Protein AF-A0A933DZS0-F1 (afdb_monomer_lite)

Radius of gyration: 22.23 Å; chains: 1; bounding box: 48×55×57 Å

Sequence (270 aa):
MAAVSPVSAALAAEQNVKAQLKAAATATCTDSGGDGAAISSALGGAIQLDIEPMKIQGRDVGTRTGYELSDGARIIVERFAPGGGLRRVVIIYHAPAERAHRPEWMVFADSECRIVAGRRLVYEGPGAPVFIEGTDASLTRVEVREPLNPPVPEGGTGEGVLVALVDSGVNYLLDAVRRRMARGADGGLLGFDYWDMDPRPFDSNPARSPFLPQRHGTQTAGVLIAEAPSSRLVVYRYPRPDMRRMAALVEDAAAKGVVIVNLSLGSTNA

Structure (mmCIF, N/CA/C/O backbone):
data_AF-A0A933DZS0-F1
#
_entry.id   AF-A0A933DZS0-F1
#
loop_
_atom_site.group_PDB
_atom_site.id
_atom_site.type_symbol
_atom_site.label_atom_id
_atom_site.label_alt_id
_atom_site.label_comp_id
_atom_site.label_asym_id
_atom_site.label_entity_id
_atom_site.label_seq_id
_atom_site.pdbx_PDB_ins_code
_atom_site.Cartn_x
_atom_site.Cartn_y
_atom_site.Cartn_z
_atom_site.occupancy
_atom_site.B_iso_or_equiv
_atom_site.auth_seq_id
_atom_site.auth_comp_id
_atom_site.auth_asym_id
_atom_site.auth_atom_id
_atom_site.pdbx_PDB_model_num
ATOM 1 N N . MET A 1 1 ? 15.555 33.469 -24.444 1.00 47.34 1 MET A N 1
ATOM 2 C CA . MET A 1 1 ? 15.241 32.116 -23.937 1.00 47.34 1 MET A CA 1
ATOM 3 C C . MET A 1 1 ? 14.110 32.257 -22.934 1.00 47.34 1 MET A C 1
ATOM 5 O O . MET A 1 1 ? 14.319 32.893 -21.912 1.00 47.34 1 MET A O 1
ATOM 9 N N . ALA A 1 2 ? 12.901 31.798 -23.262 1.00 49.81 2 ALA A N 1
ATOM 10 C CA . ALA A 1 2 ? 11.778 31.849 -22.327 1.00 49.81 2 ALA A CA 1
ATOM 11 C C . ALA A 1 2 ? 11.981 30.785 -21.237 1.00 49.81 2 ALA A C 1
ATOM 13 O O . ALA A 1 2 ? 12.262 29.632 -21.561 1.00 49.81 2 ALA A O 1
ATOM 14 N N . ALA A 1 3 ? 11.882 31.175 -19.965 1.00 60.22 3 ALA A N 1
ATOM 15 C CA . ALA A 1 3 ? 11.941 30.241 -18.847 1.00 60.22 3 ALA A CA 1
ATOM 16 C C . ALA A 1 3 ? 10.739 29.286 -18.917 1.00 60.22 3 ALA A C 1
ATOM 18 O O . ALA A 1 3 ? 9.595 29.726 -19.039 1.00 60.22 3 ALA A O 1
ATOM 19 N N . VAL A 1 4 ? 10.997 27.979 -18.869 1.00 61.09 4 VAL A N 1
ATOM 20 C CA . VAL A 1 4 ? 9.943 26.960 -18.833 1.00 61.09 4 VAL A CA 1
ATOM 21 C C . VAL A 1 4 ? 9.244 27.041 -17.475 1.00 61.09 4 VAL A C 1
ATOM 23 O O . VAL A 1 4 ? 9.900 27.024 -16.436 1.00 61.09 4 VAL A O 1
ATOM 26 N N . SER A 1 5 ? 7.913 27.145 -17.480 1.00 77.44 5 SER A N 1
ATOM 27 C CA . SER A 1 5 ? 7.110 27.148 -16.252 1.00 77.44 5 SER A CA 1
ATOM 28 C C . SER A 1 5 ? 7.309 25.840 -15.467 1.00 77.44 5 SER A C 1
ATOM 30 O O . SER A 1 5 ? 7.380 24.774 -16.088 1.00 77.44 5 SER A O 1
ATOM 32 N N . PRO A 1 6 ? 7.336 25.871 -14.121 1.00 73.81 6 PRO A N 1
ATOM 33 C CA . PRO A 1 6 ? 7.488 24.671 -13.292 1.00 73.81 6 PRO A CA 1
ATOM 34 C C . PRO A 1 6 ? 6.428 23.594 -13.579 1.00 73.81 6 PRO A C 1
ATOM 36 O O . PRO A 1 6 ? 6.727 22.404 -13.526 1.00 73.81 6 PRO A O 1
ATOM 39 N N . VAL A 1 7 ? 5.213 23.992 -13.971 1.00 74.12 7 VAL A N 1
ATOM 40 C CA . VAL A 1 7 ? 4.144 23.055 -14.365 1.00 74.12 7 VAL A CA 1
ATOM 41 C C . VAL A 1 7 ? 4.501 22.316 -15.657 1.00 74.12 7 VAL A C 1
ATOM 43 O O . VAL A 1 7 ? 4.321 21.105 -15.759 1.00 74.12 7 VAL A O 1
ATOM 46 N N . SER A 1 8 ? 5.052 23.025 -16.643 1.00 75.31 8 SER A N 1
ATOM 47 C CA . SER A 1 8 ? 5.469 22.436 -17.919 1.00 75.31 8 SER A CA 1
ATOM 48 C C . SER A 1 8 ? 6.651 21.480 -17.748 1.00 75.31 8 SER A C 1
ATOM 50 O O . SER A 1 8 ? 6.685 20.438 -18.397 1.00 75.31 8 SER A O 1
ATOM 52 N N . ALA A 1 9 ? 7.583 21.796 -16.844 1.00 76.25 9 ALA A N 1
ATOM 53 C CA . ALA A 1 9 ? 8.700 20.916 -16.511 1.00 76.25 9 ALA A CA 1
ATOM 54 C C . ALA A 1 9 ? 8.229 19.616 -15.832 1.00 76.25 9 ALA A C 1
ATOM 56 O O . ALA A 1 9 ? 8.666 18.534 -16.219 1.00 76.25 9 ALA A O 1
ATOM 57 N N . ALA A 1 10 ? 7.289 19.704 -14.884 1.00 78.62 10 ALA A N 1
ATOM 58 C CA . ALA A 1 10 ? 6.725 18.532 -14.211 1.00 78.62 10 ALA A CA 1
ATOM 59 C C . ALA A 1 10 ? 5.969 17.606 -15.181 1.00 78.62 10 ALA A C 1
ATOM 61 O O . ALA A 1 10 ? 6.140 16.389 -15.142 1.00 78.62 10 ALA A O 1
ATOM 62 N N . LEU A 1 11 ? 5.182 18.179 -16.099 1.00 81.81 11 LEU A N 1
ATOM 63 C CA . LEU A 1 11 ? 4.486 17.411 -17.136 1.00 81.81 11 LEU A CA 1
ATOM 64 C C . LEU A 1 11 ? 5.461 16.717 -18.094 1.00 81.81 11 LEU A C 1
ATOM 66 O O . LEU A 1 11 ? 5.247 15.560 -18.452 1.00 81.81 11 LEU A O 1
ATOM 70 N N . ALA A 1 12 ? 6.534 17.400 -18.499 1.00 85.38 12 ALA A N 1
ATOM 71 C CA . ALA A 1 12 ? 7.561 16.814 -19.356 1.00 85.38 12 ALA A CA 1
ATOM 72 C C . ALA A 1 12 ? 8.302 15.662 -18.655 1.00 85.38 12 ALA A C 1
ATOM 74 O O . ALA A 1 12 ? 8.505 14.609 -19.260 1.00 85.38 12 ALA A O 1
ATOM 75 N N . ALA A 1 13 ? 8.645 15.830 -17.374 1.00 87.00 13 ALA A N 1
ATOM 76 C CA . ALA A 1 13 ? 9.264 14.781 -16.568 1.00 87.00 13 ALA A CA 1
ATOM 77 C C . ALA A 1 13 ? 8.349 13.553 -16.444 1.00 87.00 13 ALA A C 1
ATOM 79 O O . ALA A 1 13 ? 8.782 12.429 -16.687 1.00 87.00 13 ALA A O 1
ATOM 80 N N . GLU A 1 14 ? 7.060 13.759 -16.161 1.00 89.25 14 GLU A N 1
ATOM 81 C CA . GLU A 1 14 ? 6.094 12.661 -16.082 1.00 89.25 14 GLU A CA 1
ATOM 82 C C . GLU A 1 14 ? 5.944 11.921 -17.424 1.00 89.25 14 GLU A C 1
ATOM 84 O O . GLU A 1 14 ? 5.865 10.690 -17.450 1.00 89.25 14 GLU A O 1
ATOM 89 N N . GLN A 1 15 ? 5.938 12.639 -18.552 1.00 92.94 15 GLN A N 1
ATOM 90 C CA . GLN A 1 15 ? 5.898 12.008 -19.875 1.00 92.94 15 GLN A CA 1
ATOM 91 C C . GLN A 1 15 ? 7.157 11.187 -20.168 1.00 92.94 15 GLN A C 1
ATOM 93 O O . GLN A 1 15 ? 7.049 10.103 -20.745 1.00 92.94 15 GLN A O 1
ATOM 98 N N . ASN A 1 16 ? 8.330 11.656 -19.736 1.00 94.38 16 ASN A N 1
ATOM 99 C CA . ASN A 1 16 ? 9.573 10.899 -19.862 1.00 94.38 16 ASN A CA 1
ATOM 100 C C . ASN A 1 16 ? 9.511 9.579 -19.076 1.00 94.38 16 ASN A C 1
ATOM 102 O O . ASN A 1 16 ? 9.785 8.519 -19.636 1.00 94.38 16 ASN A O 1
ATOM 106 N N . VAL A 1 17 ? 9.039 9.615 -17.824 1.00 96.31 17 VAL A N 1
ATOM 107 C CA . VAL A 1 17 ? 8.843 8.403 -17.005 1.00 96.31 17 VAL A CA 1
ATOM 108 C C . VAL A 1 17 ? 7.907 7.415 -17.706 1.00 96.31 17 VAL A C 1
ATOM 110 O O . VAL A 1 17 ? 8.215 6.229 -17.828 1.00 96.31 17 VAL A O 1
ATOM 113 N N . LYS A 1 18 ? 6.778 7.891 -18.244 1.00 96.81 18 LYS A N 1
ATOM 114 C CA . LYS A 1 18 ? 5.839 7.039 -18.996 1.00 96.81 18 LYS A CA 1
ATOM 115 C C . LYS A 1 18 ? 6.472 6.433 -20.248 1.00 96.81 18 LYS A C 1
ATOM 117 O O . LYS A 1 18 ? 6.180 5.280 -20.569 1.00 96.81 18 LYS A O 1
ATOM 122 N N . ALA A 1 19 ? 7.319 7.179 -20.954 1.00 96.88 19 ALA A N 1
ATOM 123 C CA . ALA A 1 19 ? 8.044 6.675 -22.115 1.00 96.88 19 ALA A CA 1
ATOM 124 C C . ALA A 1 19 ? 9.047 5.577 -21.722 1.00 96.88 19 ALA A C 1
ATOM 126 O O . ALA A 1 19 ? 9.058 4.522 -22.354 1.00 96.88 19 ALA A O 1
ATOM 127 N N . GLN A 1 20 ? 9.805 5.772 -20.640 1.00 97.25 20 GLN A N 1
ATOM 128 C CA . GLN A 1 20 ? 10.739 4.771 -20.108 1.00 97.25 20 GLN A CA 1
ATOM 129 C C . GLN A 1 20 ? 10.019 3.482 -19.682 1.00 97.25 20 GLN A C 1
ATOM 131 O O . GLN A 1 20 ? 10.448 2.387 -20.041 1.00 97.25 20 GLN A O 1
ATOM 136 N N . LEU A 1 21 ? 8.880 3.595 -18.990 1.00 97.94 21 LEU A N 1
ATOM 137 C CA . LEU A 1 21 ? 8.051 2.445 -18.602 1.00 97.94 21 LEU A CA 1
ATOM 138 C C . LEU A 1 21 ? 7.561 1.650 -19.826 1.00 97.94 21 LEU A C 1
ATOM 140 O O . LEU A 1 21 ? 7.618 0.419 -19.836 1.00 97.94 21 LEU A O 1
ATOM 144 N N . LYS A 1 22 ? 7.115 2.345 -20.882 1.00 97.44 22 LYS A N 1
ATOM 145 C CA . LYS A 1 22 ? 6.683 1.731 -22.153 1.00 97.44 22 LYS A CA 1
ATOM 146 C C . LYS A 1 22 ? 7.838 1.066 -22.905 1.00 97.44 22 LYS A C 1
ATOM 148 O O . LYS A 1 22 ? 7.660 -0.024 -23.456 1.00 97.44 22 LYS A O 1
ATOM 153 N N . ALA A 1 23 ? 9.010 1.698 -22.908 1.00 96.69 23 ALA A N 1
ATOM 154 C CA . ALA A 1 23 ? 10.217 1.156 -23.522 1.00 96.69 23 ALA A CA 1
ATOM 155 C C . ALA A 1 23 ? 10.667 -0.132 -22.816 1.00 96.69 23 ALA A C 1
ATOM 157 O O . ALA A 1 23 ? 10.861 -1.150 -23.479 1.00 96.69 23 ALA A O 1
ATOM 158 N N . ALA A 1 24 ? 10.725 -0.125 -21.479 1.00 96.94 24 ALA A N 1
ATOM 159 C CA . ALA A 1 24 ? 11.061 -1.307 -20.685 1.00 96.94 24 ALA A CA 1
ATOM 160 C C . ALA A 1 24 ? 10.069 -2.463 -20.904 1.00 96.94 24 ALA A C 1
ATOM 162 O O . ALA A 1 24 ? 10.494 -3.610 -21.057 1.00 96.94 24 ALA A O 1
ATOM 163 N N . ALA A 1 25 ? 8.763 -2.175 -20.985 1.00 96.00 25 ALA A N 1
ATOM 164 C CA . ALA A 1 25 ? 7.750 -3.189 -21.288 1.00 96.00 25 ALA A CA 1
ATOM 165 C C . ALA A 1 25 ? 8.031 -3.851 -22.634 1.00 96.00 25 ALA A C 1
ATOM 167 O O . ALA A 1 25 ? 8.259 -5.057 -22.692 1.00 96.00 25 ALA A O 1
ATOM 168 N N . THR A 1 26 ? 8.121 -3.051 -23.695 1.00 94.38 26 THR A N 1
ATOM 169 C CA . THR A 1 26 ? 8.349 -3.547 -25.059 1.00 94.38 26 THR A CA 1
ATOM 170 C C . THR A 1 26 ? 9.642 -4.365 -25.156 1.00 94.38 26 THR A C 1
ATOM 172 O O . THR A 1 26 ? 9.646 -5.460 -25.719 1.00 94.38 26 THR A O 1
ATOM 175 N N . ALA A 1 27 ? 10.725 -3.877 -24.543 1.00 94.56 27 ALA A N 1
ATOM 176 C CA . ALA A 1 27 ? 12.030 -4.531 -24.578 1.00 94.56 27 ALA A CA 1
ATOM 177 C C . ALA A 1 27 ? 12.067 -5.875 -23.829 1.00 94.56 27 ALA A C 1
ATOM 179 O O . ALA A 1 27 ? 12.857 -6.756 -24.175 1.00 94.56 27 ALA A O 1
ATOM 180 N N . THR A 1 28 ? 11.187 -6.077 -22.843 1.00 92.31 28 THR A N 1
ATOM 181 C CA . THR A 1 28 ? 11.130 -7.325 -22.064 1.00 92.31 28 THR A CA 1
ATOM 182 C C . THR A 1 28 ? 10.765 -8.540 -22.924 1.00 92.31 28 THR A C 1
ATOM 184 O O . THR A 1 28 ? 11.215 -9.653 -22.644 1.00 92.31 28 THR A O 1
ATOM 187 N N . CYS A 1 29 ? 9.976 -8.345 -23.984 1.00 86.56 29 CYS A N 1
ATOM 188 C CA . CYS A 1 29 ? 9.595 -9.422 -24.901 1.00 86.56 29 CYS A CA 1
ATOM 189 C C . CYS A 1 29 ? 10.653 -9.689 -25.976 1.00 86.56 29 CYS A C 1
ATOM 191 O O . CYS A 1 29 ? 10.711 -10.790 -26.516 1.00 86.56 29 CYS A O 1
ATOM 193 N N . THR A 1 30 ? 11.509 -8.709 -26.270 1.00 85.00 30 THR A N 1
ATOM 194 C CA . THR A 1 30 ? 12.666 -8.900 -27.156 1.00 85.00 30 THR A CA 1
ATOM 195 C C . THR A 1 30 ? 13.871 -9.498 -26.430 1.00 85.00 30 THR A C 1
ATOM 197 O O . THR A 1 30 ? 14.780 -10.009 -27.076 1.00 85.00 30 THR A O 1
ATOM 200 N N . ASP A 1 31 ? 13.872 -9.473 -25.095 1.00 80.25 31 ASP A N 1
ATOM 201 C CA . ASP A 1 31 ? 14.897 -10.084 -24.248 1.00 80.25 31 ASP A CA 1
ATOM 202 C C . ASP A 1 31 ? 14.685 -11.606 -24.105 1.00 80.25 31 ASP A C 1
ATOM 204 O O . ASP A 1 31 ? 14.296 -12.138 -23.054 1.00 80.25 31 ASP A O 1
ATOM 208 N N . SER A 1 32 ? 14.905 -12.321 -25.209 1.00 65.31 32 SER A N 1
ATOM 209 C CA . SER A 1 32 ? 14.758 -13.779 -25.290 1.00 65.31 32 SER A CA 1
ATOM 210 C C . SER A 1 32 ? 15.774 -14.541 -24.431 1.00 65.31 32 SER A C 1
ATOM 212 O O . SER A 1 32 ? 15.505 -15.679 -24.055 1.00 65.31 32 SER A O 1
ATOM 214 N N . GLY A 1 33 ? 16.921 -13.926 -24.115 1.00 63.56 33 GLY A N 1
ATOM 215 C CA . GLY A 1 33 ? 17.951 -14.497 -23.239 1.00 63.56 33 GLY A CA 1
ATOM 216 C C . GLY A 1 33 ? 17.695 -14.243 -21.753 1.00 63.56 33 GLY A C 1
ATOM 217 O O . GLY A 1 33 ? 18.174 -14.995 -20.908 1.00 63.56 33 GLY A O 1
ATOM 218 N N . GLY A 1 34 ? 16.912 -13.210 -21.429 1.00 71.19 34 GLY A N 1
ATOM 219 C CA . GLY A 1 34 ? 16.716 -12.767 -20.054 1.00 71.19 34 GLY A CA 1
ATOM 220 C C . GLY A 1 34 ? 17.965 -12.195 -19.408 1.00 71.19 34 GLY A C 1
ATOM 221 O O . GLY A 1 34 ? 18.015 -12.124 -18.181 1.00 71.19 34 GLY A O 1
ATOM 222 N N . ASP A 1 35 ? 18.952 -11.818 -20.220 1.00 79.62 35 ASP A N 1
ATOM 223 C CA . ASP A 1 35 ? 20.196 -11.206 -19.769 1.00 79.62 35 ASP A CA 1
ATOM 224 C C . ASP A 1 35 ? 20.037 -9.703 -19.515 1.00 79.62 35 ASP A C 1
ATOM 226 O O . ASP A 1 35 ? 20.943 -9.101 -18.948 1.00 79.62 35 ASP A O 1
ATOM 230 N N . GLY A 1 36 ? 18.888 -9.121 -19.885 1.00 86.00 36 GLY A N 1
ATOM 231 C CA . GLY A 1 36 ? 18.506 -7.740 -19.626 1.00 86.00 36 GLY A CA 1
ATOM 232 C C . GLY A 1 36 ? 19.128 -6.694 -20.560 1.00 86.00 36 GLY A C 1
ATOM 233 O O . GLY A 1 36 ? 18.792 -5.509 -20.437 1.00 86.00 36 GLY A O 1
ATOM 234 N N . ALA A 1 37 ? 19.952 -7.094 -21.537 1.00 89.19 37 ALA A N 1
ATOM 235 C CA . ALA A 1 37 ? 20.672 -6.167 -22.415 1.00 89.19 37 ALA A CA 1
ATOM 236 C C . ALA A 1 37 ? 19.732 -5.335 -23.306 1.00 89.19 37 ALA A C 1
ATOM 238 O O . ALA A 1 37 ? 19.926 -4.127 -23.474 1.00 89.19 37 ALA A O 1
ATOM 239 N N . ALA A 1 38 ? 18.669 -5.954 -23.834 1.00 92.44 38 ALA A N 1
ATOM 240 C CA . ALA A 1 38 ? 17.671 -5.253 -24.645 1.00 92.44 38 ALA A CA 1
ATOM 241 C C . ALA A 1 38 ? 16.950 -4.155 -23.843 1.00 92.44 38 ALA A C 1
ATOM 243 O O . ALA A 1 38 ? 16.689 -3.069 -24.362 1.00 92.44 38 ALA A O 1
ATOM 244 N N . ILE A 1 39 ? 16.671 -4.415 -22.561 1.00 95.19 39 ILE A N 1
ATOM 245 C CA . ILE A 1 39 ? 16.023 -3.456 -21.662 1.00 95.19 39 ILE A CA 1
ATOM 246 C C . ILE A 1 39 ? 16.984 -2.311 -21.331 1.00 95.19 39 ILE A C 1
ATOM 248 O O . ILE A 1 39 ? 16.596 -1.151 -21.445 1.00 95.19 39 ILE A O 1
ATOM 252 N N . SER A 1 40 ? 18.244 -2.612 -20.997 1.00 95.12 40 SER A N 1
ATOM 253 C CA . SER A 1 40 ? 19.281 -1.593 -20.768 1.00 95.12 40 SER A CA 1
ATOM 254 C C . SER A 1 40 ? 19.407 -0.639 -21.963 1.00 95.12 40 SER A C 1
ATOM 256 O O . SER A 1 40 ? 19.353 0.582 -21.794 1.00 95.12 40 SER A O 1
ATOM 258 N N . SER A 1 41 ? 19.477 -1.183 -23.183 1.00 94.62 41 SER A N 1
ATOM 259 C CA . SER A 1 41 ? 19.540 -0.390 -24.414 1.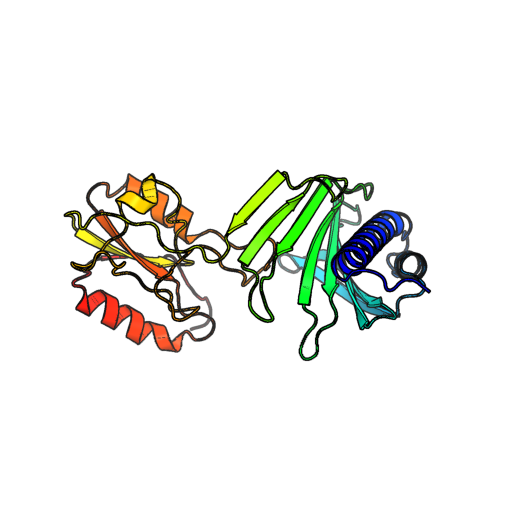00 94.62 41 SER A CA 1
ATOM 260 C C . SER A 1 41 ? 18.292 0.477 -24.616 1.00 94.62 41 SER A C 1
ATOM 262 O O . SER A 1 41 ? 18.417 1.676 -24.873 1.00 94.62 41 SER A O 1
ATOM 264 N N . ALA A 1 42 ? 17.093 -0.086 -24.424 1.00 95.56 42 ALA A N 1
ATOM 265 C CA . ALA A 1 42 ? 15.829 0.647 -24.535 1.00 95.56 42 ALA A CA 1
ATOM 266 C C . ALA A 1 42 ? 15.681 1.769 -23.491 1.00 95.56 42 ALA A C 1
ATOM 268 O O . ALA A 1 42 ? 14.970 2.746 -23.725 1.00 95.56 42 ALA A O 1
ATOM 269 N N . LEU A 1 43 ? 16.376 1.646 -22.360 1.00 96.50 43 LEU A N 1
ATOM 270 C CA . LEU A 1 43 ? 16.454 2.648 -21.299 1.00 96.50 43 LEU A CA 1
ATOM 271 C C . LEU A 1 43 ? 17.647 3.609 -21.459 1.00 96.50 43 LEU A C 1
ATOM 273 O O . LEU A 1 43 ? 18.046 4.260 -20.498 1.00 96.50 43 LEU A O 1
ATOM 277 N N . GLY A 1 44 ? 18.211 3.720 -22.666 1.00 95.00 44 GLY A N 1
ATOM 278 C CA . GLY A 1 44 ? 19.285 4.670 -22.963 1.00 95.00 44 GLY A CA 1
ATOM 279 C C . GLY A 1 44 ? 20.660 4.234 -22.455 1.00 95.00 44 GLY A C 1
ATOM 280 O O . GLY A 1 44 ? 21.486 5.083 -22.135 1.00 95.00 44 GLY A O 1
ATOM 281 N N . GLY A 1 45 ? 20.911 2.924 -22.371 1.00 93.44 45 GLY A N 1
ATOM 282 C CA . GLY A 1 45 ? 22.161 2.375 -21.838 1.00 93.44 45 GLY A CA 1
ATOM 283 C C . GLY A 1 45 ? 22.197 2.350 -20.311 1.00 93.44 45 GLY A C 1
ATOM 284 O O . GLY A 1 45 ? 23.258 2.532 -19.719 1.00 93.44 45 GLY A O 1
ATOM 285 N N . ALA A 1 46 ? 21.038 2.154 -19.676 1.00 96.69 46 ALA A N 1
ATOM 286 C CA . ALA A 1 46 ? 20.917 2.061 -18.226 1.00 96.69 46 ALA A CA 1
ATOM 287 C C . ALA A 1 46 ? 21.838 0.974 -17.659 1.00 96.69 46 ALA A C 1
ATOM 289 O O . ALA A 1 46 ? 21.953 -0.115 -18.233 1.00 96.69 46 ALA A O 1
ATOM 290 N N . ILE A 1 47 ? 22.459 1.240 -16.512 1.00 96.94 47 ILE A N 1
ATOM 291 C CA . ILE A 1 47 ? 23.332 0.266 -15.859 1.00 96.94 47 ILE A CA 1
ATOM 292 C C . ILE A 1 47 ? 22.448 -0.834 -15.289 1.00 96.94 47 ILE A C 1
ATOM 294 O O . ILE A 1 47 ? 21.614 -0.596 -14.416 1.00 96.94 47 ILE A O 1
ATOM 298 N N . GLN A 1 48 ? 22.618 -2.045 -15.799 1.00 96.38 48 GLN A N 1
ATOM 299 C CA . GLN A 1 48 ? 21.928 -3.199 -15.259 1.00 96.38 48 GLN A CA 1
ATOM 300 C C . GLN A 1 48 ? 22.535 -3.598 -13.913 1.00 96.38 48 GLN A C 1
ATOM 302 O O . GLN A 1 48 ? 23.749 -3.737 -13.774 1.00 96.38 48 GLN A O 1
ATOM 307 N N . LEU A 1 49 ? 21.660 -3.794 -12.936 1.00 94.81 49 LEU A N 1
ATOM 308 C CA . LEU A 1 49 ? 21.966 -4.329 -11.617 1.00 94.81 49 LEU A CA 1
ATOM 309 C C . LEU A 1 49 ? 21.728 -5.847 -11.604 1.00 94.81 49 LEU A C 1
ATOM 311 O O . LEU A 1 49 ? 21.300 -6.431 -12.602 1.00 94.81 49 LEU A O 1
ATOM 315 N N . ASP A 1 50 ? 21.967 -6.485 -10.461 1.00 89.88 50 ASP A N 1
ATOM 316 C CA . ASP A 1 50 ? 21.821 -7.935 -10.325 1.00 89.88 50 ASP A CA 1
ATOM 317 C C . ASP A 1 50 ? 20.434 -8.445 -10.755 1.00 89.88 50 ASP A C 1
ATOM 319 O O . ASP A 1 50 ? 19.391 -7.828 -10.500 1.00 89.88 50 ASP A O 1
ATOM 323 N N . ILE A 1 51 ? 20.448 -9.606 -11.417 1.00 92.50 51 ILE A N 1
ATOM 324 C CA . ILE A 1 51 ? 19.253 -10.372 -11.764 1.00 92.50 51 ILE A CA 1
ATOM 325 C C . ILE A 1 51 ? 18.981 -11.350 -10.623 1.00 92.50 51 ILE A C 1
ATOM 327 O O . ILE A 1 51 ? 19.722 -12.310 -10.409 1.00 92.50 51 ILE A O 1
ATOM 331 N N . GLU A 1 52 ? 17.887 -11.133 -9.907 1.00 93.44 52 GLU A N 1
ATOM 332 C CA . GLU A 1 52 ? 17.473 -11.960 -8.782 1.00 93.44 52 GLU A CA 1
ATOM 333 C C . GLU A 1 52 ? 16.392 -12.964 -9.217 1.00 93.44 52 GLU A C 1
ATOM 335 O O . GLU A 1 52 ? 15.387 -12.569 -9.821 1.00 93.44 52 GLU A O 1
ATOM 340 N N . PRO A 1 53 ? 16.521 -14.265 -8.901 1.00 93.06 53 PRO A N 1
ATOM 341 C CA . PRO A 1 53 ? 15.439 -15.214 -9.123 1.00 93.06 53 PRO A CA 1
ATOM 342 C C . PRO A 1 53 ? 14.269 -14.915 -8.179 1.00 93.06 53 PRO A C 1
ATOM 344 O O . PRO A 1 53 ? 14.430 -14.798 -6.962 1.00 93.06 53 PRO A O 1
ATOM 347 N N . MET A 1 54 ? 13.059 -14.851 -8.728 1.00 93.25 54 MET A N 1
ATOM 348 C CA . MET A 1 54 ? 11.838 -14.757 -7.935 1.00 93.25 54 MET A CA 1
ATOM 349 C C . MET A 1 54 ? 11.367 -16.154 -7.552 1.00 93.25 54 MET A C 1
ATOM 351 O O . MET A 1 54 ? 11.180 -17.005 -8.422 1.00 93.25 54 MET A O 1
ATOM 355 N N . LYS A 1 55 ? 11.113 -16.377 -6.257 1.00 92.88 55 LYS A N 1
ATOM 356 C CA . LYS A 1 55 ? 10.658 -17.669 -5.733 1.00 92.88 55 LYS A CA 1
ATOM 357 C C . LYS A 1 55 ? 9.286 -17.582 -5.081 1.00 92.88 55 LYS A C 1
ATOM 359 O O . LYS A 1 55 ? 9.030 -16.697 -4.269 1.00 92.88 55 LYS A O 1
ATOM 364 N N . ILE A 1 56 ? 8.429 -18.560 -5.365 1.00 88.12 56 ILE A N 1
ATOM 365 C CA . ILE A 1 56 ? 7.175 -18.794 -4.637 1.00 88.12 56 ILE A CA 1
ATOM 366 C C . ILE A 1 56 ? 7.217 -20.216 -4.097 1.00 88.12 56 ILE A C 1
ATOM 368 O O . ILE A 1 56 ? 7.387 -21.167 -4.856 1.00 88.12 56 ILE A O 1
ATOM 372 N N . GLN A 1 57 ? 7.094 -20.360 -2.773 1.00 87.62 57 GLN A N 1
ATOM 373 C CA . GLN A 1 57 ? 7.171 -21.661 -2.090 1.00 87.62 57 GLN A CA 1
ATOM 374 C C . GLN A 1 57 ? 8.426 -22.468 -2.491 1.00 87.62 57 GLN A C 1
ATOM 376 O O . GLN A 1 57 ? 8.369 -23.672 -2.720 1.00 87.62 57 GLN A O 1
ATOM 381 N N . GLY A 1 58 ? 9.565 -21.779 -2.633 1.00 88.06 58 GLY A N 1
ATOM 382 C CA . GLY A 1 58 ? 10.850 -22.382 -3.003 1.00 88.06 58 GLY A CA 1
ATOM 383 C C . GLY A 1 58 ? 11.033 -22.704 -4.491 1.00 88.06 58 GLY A C 1
ATOM 384 O O . GLY A 1 58 ? 12.124 -23.119 -4.869 1.00 88.06 58 GLY A O 1
ATOM 385 N N . ARG A 1 59 ? 10.018 -22.494 -5.338 1.00 90.56 59 ARG A N 1
ATOM 386 C CA . ARG A 1 59 ? 10.100 -22.709 -6.791 1.00 90.56 59 ARG A CA 1
ATOM 387 C C . ARG A 1 59 ? 10.388 -21.408 -7.518 1.00 90.56 59 ARG A C 1
ATOM 389 O O . ARG A 1 59 ? 9.765 -20.396 -7.199 1.00 90.56 59 ARG A O 1
ATOM 396 N N . ASP A 1 60 ? 11.262 -21.460 -8.515 1.00 91.69 60 ASP A N 1
ATOM 397 C CA . ASP A 1 60 ? 11.527 -20.321 -9.390 1.00 91.69 60 ASP A CA 1
ATOM 398 C C . ASP A 1 60 ? 10.295 -20.022 -10.250 1.00 91.69 60 ASP A C 1
ATOM 400 O O . ASP A 1 60 ? 9.726 -20.900 -10.905 1.00 91.69 60 ASP A O 1
ATOM 404 N N . VAL A 1 61 ? 9.859 -18.768 -10.214 1.00 94.06 61 VAL A N 1
ATOM 405 C CA . VAL A 1 61 ? 8.677 -18.282 -10.939 1.00 94.06 61 VAL A CA 1
ATOM 406 C C . VAL A 1 61 ? 9.001 -17.137 -11.890 1.00 94.06 61 VAL A C 1
ATOM 408 O O . VAL A 1 61 ? 8.096 -16.575 -12.507 1.00 94.06 61 VAL A O 1
ATOM 411 N N . GLY A 1 62 ? 10.275 -16.769 -12.006 1.00 93.31 62 GLY A N 1
ATOM 412 C CA . GLY A 1 62 ? 10.692 -15.646 -12.823 1.00 93.31 62 GLY A CA 1
ATOM 413 C C . GLY A 1 62 ? 11.953 -14.964 -12.321 1.00 93.31 62 GLY A C 1
ATOM 414 O O . GLY A 1 62 ? 12.664 -15.498 -11.472 1.00 93.31 62 GLY A O 1
ATOM 415 N N . THR A 1 63 ? 12.189 -13.757 -12.821 1.00 94.19 63 THR A N 1
ATOM 416 C CA . THR A 1 63 ? 13.336 -12.924 -12.448 1.00 94.19 63 THR A CA 1
ATOM 417 C C . THR A 1 63 ? 12.907 -11.509 -12.092 1.00 94.19 63 THR A C 1
ATOM 419 O O . THR A 1 63 ? 11.893 -11.008 -12.579 1.00 94.19 63 THR A O 1
ATOM 422 N N . ARG A 1 64 ? 13.693 -10.863 -11.238 1.00 95.56 64 ARG A N 1
ATOM 423 C CA . ARG A 1 64 ? 13.633 -9.439 -10.939 1.00 95.56 64 ARG A CA 1
ATOM 424 C C . ARG A 1 64 ? 14.980 -8.834 -11.313 1.00 95.56 64 ARG A C 1
ATOM 426 O O . ARG A 1 64 ? 15.998 -9.268 -10.791 1.00 95.56 64 ARG A O 1
ATOM 433 N N . THR A 1 65 ? 14.974 -7.813 -12.158 1.00 96.44 65 THR A N 1
ATOM 434 C CA . THR A 1 65 ? 16.191 -7.116 -12.591 1.00 96.44 65 THR A CA 1
ATOM 435 C C . THR A 1 65 ? 16.064 -5.628 -12.304 1.00 96.44 65 THR A C 1
ATOM 437 O O . THR A 1 65 ? 15.027 -5.025 -12.586 1.00 96.44 65 THR A O 1
ATOM 440 N N . GLY A 1 66 ? 17.102 -5.030 -11.722 1.00 96.75 66 GLY A N 1
ATOM 441 C CA . GLY A 1 66 ? 17.189 -3.582 -11.537 1.00 96.75 66 GLY A CA 1
ATOM 442 C C . GLY A 1 66 ? 17.962 -2.899 -12.665 1.00 96.75 66 GLY A C 1
ATOM 443 O O . GLY A 1 66 ? 18.897 -3.475 -13.207 1.00 96.75 66 GLY A O 1
ATOM 444 N N . TYR A 1 67 ? 17.607 -1.656 -12.968 1.00 97.50 67 TYR A N 1
ATOM 445 C CA . TYR A 1 67 ? 18.299 -0.789 -13.918 1.00 97.50 67 TYR A CA 1
ATOM 446 C C . TYR A 1 67 ? 18.450 0.600 -13.308 1.00 97.50 67 TYR A C 1
ATOM 448 O O . TYR A 1 67 ? 17.457 1.193 -12.881 1.00 97.50 67 TYR A O 1
ATOM 456 N N . GLU A 1 68 ? 19.673 1.112 -13.266 1.00 97.06 68 GLU A N 1
ATOM 457 C CA . GLU A 1 68 ? 19.978 2.476 -12.845 1.00 97.06 68 GLU A CA 1
ATOM 458 C C . GLU A 1 68 ? 20.079 3.387 -14.070 1.00 97.06 68 GLU A C 1
ATOM 460 O O . GLU A 1 68 ? 20.819 3.118 -15.022 1.00 97.06 68 GLU A O 1
ATOM 465 N N . LEU A 1 69 ? 19.273 4.445 -14.062 1.00 96.19 69 LEU A N 1
ATOM 466 C CA . LEU A 1 69 ? 19.190 5.431 -15.130 1.00 96.19 69 LEU A CA 1
ATOM 467 C C . LEU A 1 69 ? 20.236 6.533 -14.920 1.00 96.19 69 LEU A C 1
ATOM 469 O O . LEU A 1 69 ? 20.702 6.774 -13.809 1.00 96.19 69 LEU A O 1
ATOM 473 N N . SER A 1 70 ? 20.588 7.248 -15.990 1.00 93.75 70 SER A N 1
ATOM 474 C CA . SER A 1 70 ? 21.613 8.304 -15.945 1.00 93.75 70 SER A CA 1
ATOM 475 C C . SER A 1 70 ? 21.251 9.496 -15.051 1.00 93.75 70 SER A C 1
ATOM 477 O O . SER A 1 70 ? 22.128 10.256 -14.654 1.00 93.75 70 SER A O 1
ATOM 479 N N . ASP A 1 71 ? 19.963 9.689 -14.768 1.00 91.88 71 ASP A N 1
ATOM 480 C CA . ASP A 1 71 ? 19.440 10.717 -13.862 1.00 91.88 71 ASP A CA 1
ATOM 481 C C . ASP A 1 71 ? 19.372 10.245 -12.394 1.00 91.88 71 ASP A C 1
ATOM 483 O O . ASP A 1 71 ? 18.867 10.965 -11.531 1.00 91.88 71 ASP A O 1
ATOM 487 N N . GLY A 1 72 ? 19.880 9.042 -12.106 1.00 93.56 72 GLY A N 1
ATOM 488 C CA . GLY A 1 72 ? 19.863 8.421 -10.785 1.00 93.56 72 GLY A CA 1
ATOM 489 C C . GLY A 1 72 ? 18.529 7.768 -10.420 1.00 93.56 72 GLY A C 1
ATOM 490 O O . GLY A 1 72 ? 18.400 7.245 -9.312 1.00 93.56 72 GLY A O 1
ATOM 491 N N . ALA A 1 73 ? 17.525 7.779 -11.304 1.00 96.19 73 ALA A N 1
ATOM 492 C CA . ALA A 1 73 ? 16.308 6.999 -11.116 1.00 96.19 73 ALA A CA 1
ATOM 493 C C . ALA A 1 73 ? 16.588 5.493 -11.244 1.00 96.19 73 ALA A C 1
ATOM 495 O O . ALA A 1 73 ? 17.602 5.061 -11.798 1.00 96.19 73 ALA A O 1
ATOM 496 N N . ARG A 1 74 ? 15.658 4.669 -10.756 1.00 97.00 74 ARG A N 1
ATOM 497 C CA . ARG A 1 74 ? 15.756 3.209 -10.854 1.00 97.00 74 ARG A CA 1
ATOM 498 C C . ARG A 1 74 ? 14.494 2.612 -11.454 1.00 97.00 74 ARG A C 1
ATOM 500 O O . ARG A 1 74 ? 13.388 2.937 -11.030 1.00 97.00 74 ARG A O 1
ATOM 507 N N . ILE A 1 75 ? 14.664 1.682 -12.387 1.00 97.94 75 ILE A N 1
ATOM 508 C CA . ILE A 1 75 ? 13.589 0.827 -12.891 1.00 97.94 75 ILE A CA 1
ATOM 509 C C . ILE A 1 75 ? 13.831 -0.601 -12.415 1.00 97.94 75 ILE A C 1
ATOM 511 O O . ILE A 1 75 ? 14.943 -1.114 -12.480 1.00 97.94 75 ILE A O 1
ATOM 515 N N . ILE A 1 76 ? 12.785 -1.250 -11.920 1.00 97.50 76 ILE A N 1
ATOM 516 C CA . ILE A 1 76 ? 12.784 -2.669 -11.572 1.00 97.50 76 ILE A CA 1
ATOM 517 C C . ILE A 1 76 ? 11.842 -3.370 -12.542 1.00 97.50 76 ILE A C 1
ATOM 519 O O . ILE A 1 76 ? 10.682 -2.981 -12.653 1.00 97.50 76 ILE A O 1
ATOM 523 N N . VAL A 1 77 ? 12.331 -4.401 -13.222 1.00 97.56 77 VAL A N 1
ATOM 524 C CA . VAL A 1 77 ? 11.536 -5.247 -14.114 1.00 97.56 77 VAL A CA 1
ATOM 525 C C . VAL A 1 77 ? 11.402 -6.626 -13.486 1.00 97.56 77 VAL A C 1
ATOM 527 O O . VAL A 1 77 ? 12.390 -7.320 -13.267 1.00 97.56 77 VAL A O 1
ATOM 530 N N . GLU A 1 78 ? 10.172 -7.033 -13.204 1.00 96.06 78 GLU A N 1
ATOM 531 C CA . GLU A 1 78 ? 9.828 -8.373 -12.741 1.00 96.06 78 GLU A CA 1
ATOM 532 C C . GLU A 1 78 ? 9.187 -9.155 -13.883 1.00 96.06 78 GLU A C 1
ATOM 534 O O . GLU A 1 78 ? 8.083 -8.840 -14.337 1.00 96.06 78 GLU A O 1
ATOM 539 N N . ARG A 1 79 ? 9.863 -10.208 -14.333 1.00 95.06 79 ARG A N 1
ATOM 540 C CA . ARG A 1 79 ? 9.372 -11.130 -15.357 1.00 95.06 79 ARG A CA 1
ATOM 541 C C . ARG A 1 79 ? 8.786 -12.343 -14.667 1.00 95.06 79 ARG A C 1
ATOM 543 O O . ARG A 1 79 ? 9.528 -13.171 -14.152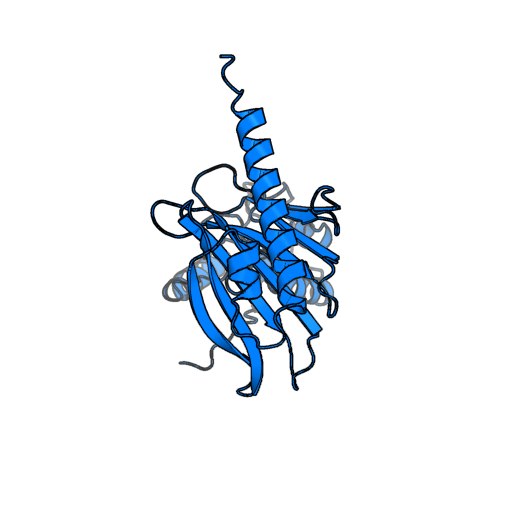 1.00 95.06 79 ARG A O 1
ATOM 550 N N . PHE A 1 80 ? 7.466 -12.469 -14.652 1.00 94.31 80 PHE A N 1
ATOM 551 C CA . PHE A 1 80 ? 6.794 -13.640 -14.097 1.00 94.31 80 PHE A CA 1
ATOM 552 C C . PHE A 1 80 ? 6.619 -14.694 -15.195 1.00 94.31 80 PHE A C 1
ATOM 554 O O . PHE A 1 80 ? 5.772 -14.547 -16.080 1.00 94.31 80 PHE A O 1
ATOM 561 N N . ALA A 1 81 ? 7.438 -15.743 -15.146 1.00 92.94 81 ALA A N 1
ATOM 562 C CA . ALA A 1 81 ? 7.540 -16.777 -16.174 1.00 92.94 81 ALA A CA 1
ATOM 563 C C . ALA A 1 81 ? 7.638 -18.198 -15.573 1.00 92.94 81 ALA A C 1
ATOM 565 O O . ALA A 1 81 ? 8.626 -18.906 -15.793 1.00 92.94 81 ALA A O 1
ATOM 566 N N . PRO A 1 82 ? 6.644 -18.647 -14.781 1.00 90.94 82 PRO A N 1
ATOM 567 C CA . PRO A 1 82 ? 6.653 -19.996 -14.223 1.00 90.94 82 PRO A CA 1
ATOM 568 C C . PRO A 1 82 ? 6.668 -21.048 -15.342 1.00 90.94 82 PRO A C 1
ATOM 570 O O . PRO A 1 82 ? 5.857 -21.000 -16.269 1.00 90.94 82 PRO A O 1
ATOM 573 N N . GLY A 1 83 ? 7.594 -22.006 -15.252 1.00 85.75 83 GLY A N 1
ATOM 574 C CA . GLY A 1 83 ? 7.789 -23.025 -16.290 1.00 85.75 83 GLY A CA 1
ATOM 575 C C . GLY A 1 83 ? 8.385 -22.487 -17.599 1.00 85.75 83 GLY A C 1
ATOM 576 O O . GLY A 1 83 ? 8.234 -23.129 -18.632 1.00 85.75 83 GLY A O 1
ATOM 577 N N . GLY A 1 84 ? 9.016 -21.307 -17.574 1.00 84.81 84 GLY A N 1
ATOM 578 C CA . GLY A 1 84 ? 9.722 -20.707 -18.714 1.00 84.81 84 GLY A CA 1
ATOM 579 C C . GLY A 1 84 ? 8.847 -19.890 -19.670 1.00 84.81 84 GLY A C 1
ATOM 580 O O . GLY A 1 84 ? 9.374 -19.132 -20.477 1.00 84.81 84 GLY A O 1
ATOM 581 N N . GLY A 1 85 ? 7.519 -19.988 -19.572 1.00 89.44 85 GLY A N 1
ATOM 582 C CA . GLY A 1 85 ? 6.598 -19.181 -20.374 1.00 89.44 85 GLY A CA 1
ATOM 583 C C . GLY A 1 85 ? 6.259 -17.867 -19.681 1.00 89.44 85 GLY A C 1
ATOM 584 O O . GLY A 1 85 ? 5.688 -17.893 -18.590 1.00 89.44 85 GLY A O 1
ATOM 585 N N . LEU A 1 86 ? 6.563 -16.729 -20.313 1.00 92.12 86 LEU A N 1
ATOM 586 C CA . LEU A 1 86 ? 6.198 -15.410 -19.794 1.00 92.12 86 LEU A CA 1
ATOM 587 C C . LEU A 1 86 ? 4.676 -15.303 -19.628 1.00 92.12 86 LEU A C 1
ATOM 589 O O . LEU A 1 86 ? 3.912 -15.625 -20.535 1.00 92.12 86 LEU A O 1
ATOM 593 N N . ARG A 1 87 ? 4.233 -14.864 -18.448 1.00 94.31 87 ARG A N 1
ATOM 594 C CA . ARG A 1 87 ? 2.811 -14.682 -18.111 1.00 94.31 87 ARG A CA 1
ATOM 595 C C . ARG A 1 87 ? 2.460 -13.234 -17.817 1.00 94.31 87 ARG A C 1
ATOM 597 O O . ARG A 1 87 ? 1.338 -12.817 -18.079 1.00 94.31 87 ARG A O 1
ATOM 604 N N . ARG A 1 88 ? 3.391 -12.499 -17.210 1.00 95.62 88 ARG A N 1
ATOM 605 C CA . ARG A 1 88 ? 3.212 -11.098 -16.835 1.00 95.62 88 ARG A CA 1
ATOM 606 C C . ARG A 1 88 ? 4.565 -10.427 -16.673 1.00 95.62 88 ARG A C 1
ATOM 608 O O . ARG A 1 88 ? 5.507 -11.052 -16.184 1.00 95.62 88 ARG A O 1
ATOM 615 N N . VAL A 1 89 ? 4.612 -9.139 -16.974 1.00 96.56 89 VAL A N 1
ATOM 616 C CA . VAL A 1 89 ? 5.708 -8.250 -16.596 1.00 96.56 89 VAL A CA 1
ATOM 617 C C . VAL A 1 89 ? 5.177 -7.202 -15.622 1.00 96.56 89 VAL A C 1
ATOM 619 O O . VAL A 1 89 ? 4.093 -6.649 -15.826 1.00 96.56 89 VAL A O 1
ATOM 622 N N . VAL A 1 90 ? 5.917 -6.944 -14.547 1.00 97.81 90 VAL A N 1
ATOM 623 C CA . VAL A 1 90 ? 5.685 -5.791 -13.668 1.00 97.81 90 VAL A CA 1
ATOM 624 C C . VAL A 1 90 ? 6.890 -4.875 -13.764 1.00 97.81 90 VAL A C 1
ATOM 626 O O . VAL A 1 90 ? 8.021 -5.331 -13.643 1.00 97.81 90 VAL A O 1
ATOM 629 N N . ILE A 1 91 ? 6.653 -3.588 -13.988 1.00 98.31 91 ILE A N 1
ATOM 630 C CA . ILE A 1 91 ? 7.717 -2.588 -14.088 1.00 98.31 91 ILE A CA 1
ATOM 631 C C . ILE A 1 91 ? 7.471 -1.539 -13.027 1.00 98.31 91 ILE A C 1
ATOM 633 O O . ILE A 1 91 ? 6.384 -0.968 -12.971 1.00 98.31 91 ILE A O 1
ATOM 637 N N . ILE A 1 92 ? 8.467 -1.291 -12.189 1.00 98.38 92 ILE A N 1
ATOM 638 C CA . ILE A 1 92 ? 8.377 -0.337 -11.092 1.00 98.38 92 ILE A CA 1
ATOM 639 C C . ILE A 1 92 ? 9.415 0.749 -11.326 1.00 98.38 92 ILE A C 1
ATOM 641 O O . ILE A 1 92 ? 10.604 0.456 -11.408 1.00 98.38 92 ILE A O 1
ATOM 645 N N . TYR A 1 93 ? 8.969 1.996 -11.425 1.00 98.38 93 TYR A N 1
ATOM 646 C CA . TYR A 1 93 ? 9.852 3.154 -11.496 1.00 98.38 93 TYR A CA 1
ATOM 647 C C . TYR A 1 93 ? 9.966 3.798 -10.119 1.00 98.38 93 TYR A C 1
ATOM 649 O O . TYR A 1 93 ? 8.959 4.079 -9.455 1.00 98.38 93 TYR A O 1
ATOM 657 N N . HIS A 1 94 ? 11.206 4.042 -9.713 1.00 97.12 94 HIS A N 1
ATOM 658 C CA . HIS A 1 94 ? 11.540 4.810 -8.536 1.00 97.12 94 HIS A CA 1
ATOM 659 C C . HIS A 1 94 ? 12.288 6.083 -8.936 1.00 97.12 94 HIS A C 1
ATOM 661 O O . HIS A 1 94 ? 13.359 6.022 -9.544 1.00 97.12 94 HIS A O 1
ATOM 667 N N . ALA A 1 95 ? 11.751 7.228 -8.529 1.00 94.69 95 ALA A N 1
ATOM 668 C CA . ALA A 1 95 ? 12.408 8.513 -8.668 1.00 94.69 95 ALA A CA 1
ATOM 669 C C . ALA A 1 95 ? 13.665 8.598 -7.779 1.00 94.69 95 ALA A C 1
ATOM 671 O O . ALA A 1 95 ? 13.713 7.980 -6.701 1.00 94.69 95 ALA A O 1
ATOM 672 N N . PRO A 1 96 ? 14.676 9.378 -8.199 1.00 91.69 96 PRO A N 1
ATOM 673 C CA . PRO A 1 96 ? 15.840 9.657 -7.374 1.00 91.69 96 PRO A CA 1
ATOM 674 C C . PRO A 1 96 ? 15.417 10.439 -6.124 1.00 91.69 96 PRO A C 1
ATOM 676 O O . PRO A 1 96 ? 14.535 11.298 -6.173 1.00 91.69 96 PRO A O 1
ATOM 679 N N . ALA A 1 97 ? 16.046 10.147 -4.989 1.00 82.19 97 ALA A N 1
ATOM 680 C CA . ALA A 1 97 ? 15.833 10.877 -3.744 1.00 82.19 97 ALA A CA 1
ATOM 681 C C . ALA A 1 97 ? 17.075 10.785 -2.849 1.00 82.19 97 ALA A C 1
ATOM 683 O O . ALA A 1 97 ? 17.814 9.807 -2.910 1.00 82.19 97 ALA A O 1
ATOM 684 N N . GLU A 1 98 ? 17.284 11.794 -1.996 1.00 72.12 98 GLU A N 1
ATOM 685 C CA . GLU A 1 98 ? 18.525 11.973 -1.219 1.00 72.12 98 GLU A CA 1
ATOM 686 C C . GLU A 1 98 ? 18.885 10.795 -0.302 1.00 72.12 98 GLU A C 1
ATOM 688 O O . GLU A 1 98 ? 20.058 10.577 -0.014 1.00 72.12 98 GLU A O 1
ATOM 693 N N . ARG A 1 99 ? 17.886 10.055 0.198 1.00 73.12 99 ARG A N 1
ATOM 694 C CA . ARG A 1 99 ? 18.094 8.959 1.163 1.00 73.12 99 ARG A CA 1
ATOM 695 C C . ARG A 1 99 ? 17.829 7.577 0.584 1.00 73.12 99 ARG A C 1
ATOM 697 O O . ARG A 1 99 ? 18.576 6.647 0.860 1.00 73.12 99 ARG A O 1
ATOM 704 N N . ALA A 1 100 ? 16.732 7.427 -0.146 1.00 82.38 100 ALA A N 1
ATOM 705 C CA . ALA A 1 100 ? 16.321 6.165 -0.739 1.00 82.38 100 ALA A CA 1
ATOM 706 C C . ALA A 1 100 ? 15.401 6.448 -1.921 1.00 82.38 100 ALA A C 1
ATOM 708 O O . ALA A 1 100 ? 14.502 7.280 -1.799 1.00 82.38 100 ALA A O 1
ATOM 709 N N . HIS A 1 101 ? 15.605 5.728 -3.024 1.00 88.81 101 HIS A N 1
ATOM 710 C CA . HIS A 1 101 ? 14.763 5.790 -4.216 1.00 88.81 101 HIS A CA 1
ATOM 711 C C . HIS A 1 101 ? 13.275 5.718 -3.871 1.00 88.81 101 HIS A C 1
ATOM 713 O O . HIS A 1 101 ? 12.817 4.793 -3.192 1.00 88.81 101 HIS A O 1
ATOM 719 N N . ARG A 1 102 ? 12.513 6.685 -4.374 1.00 92.75 102 ARG A N 1
ATOM 720 C CA . ARG A 1 102 ? 11.095 6.846 -4.067 1.00 92.75 102 ARG A CA 1
ATOM 721 C C . ARG A 1 102 ? 10.241 6.138 -5.121 1.00 92.75 102 ARG A C 1
ATOM 723 O O . ARG A 1 102 ? 10.292 6.553 -6.272 1.00 92.75 102 ARG A O 1
ATOM 730 N N . PRO A 1 103 ? 9.426 5.128 -4.779 1.00 95.44 103 PRO A N 1
ATOM 731 C CA . PRO A 1 103 ? 8.554 4.487 -5.760 1.00 95.44 103 PRO A CA 1
ATOM 732 C C . PRO A 1 103 ? 7.483 5.469 -6.251 1.00 95.44 103 PRO A C 1
ATOM 734 O O . PRO A 1 103 ? 6.836 6.119 -5.440 1.00 95.44 103 PRO A O 1
ATOM 737 N N . GLU A 1 104 ? 7.250 5.561 -7.559 1.00 96.75 104 GLU A N 1
ATOM 738 C CA . GLU A 1 104 ? 6.212 6.458 -8.102 1.00 96.75 104 GLU A CA 1
ATOM 739 C C . GLU A 1 104 ? 5.239 5.754 -9.036 1.00 96.75 104 GLU A C 1
ATOM 741 O O . GLU A 1 104 ? 4.044 6.046 -8.999 1.00 96.75 104 GLU A O 1
ATOM 746 N N . TRP A 1 105 ? 5.718 4.796 -9.829 1.00 98.31 105 TRP A N 1
ATOM 747 C CA . TRP A 1 105 ? 4.891 4.075 -10.790 1.00 98.31 105 TRP A CA 1
ATOM 748 C C . TRP A 1 105 ? 5.106 2.574 -10.712 1.00 98.31 105 TRP A C 1
ATOM 750 O O . TRP A 1 105 ? 6.229 2.101 -10.555 1.00 98.31 105 TRP A O 1
ATOM 760 N N . MET A 1 106 ? 4.017 1.838 -10.899 1.00 98.50 106 MET A N 1
ATOM 761 C CA . MET A 1 106 ? 3.996 0.409 -11.164 1.00 98.50 106 MET A CA 1
ATOM 762 C C . MET A 1 106 ? 3.141 0.165 -12.402 1.00 98.50 106 MET A C 1
ATOM 764 O O . MET A 1 106 ? 2.015 0.647 -12.486 1.00 98.50 106 MET A O 1
ATOM 768 N N . VAL A 1 107 ? 3.654 -0.596 -13.356 1.00 98.38 107 VAL A N 1
ATOM 769 C CA . VAL A 1 107 ? 2.973 -0.924 -14.608 1.00 98.38 107 VAL A CA 1
ATOM 770 C C . VAL A 1 107 ? 2.848 -2.431 -14.727 1.00 98.38 107 VAL A C 1
ATOM 772 O O . VAL A 1 107 ? 3.793 -3.160 -14.430 1.00 98.38 107 VAL A O 1
ATOM 775 N N . PHE A 1 108 ? 1.682 -2.887 -15.173 1.00 98.19 108 PHE A N 1
ATOM 776 C CA . PHE A 1 108 ? 1.412 -4.286 -15.476 1.00 98.19 108 PHE A CA 1
ATOM 777 C C . PHE A 1 108 ? 1.345 -4.461 -16.987 1.00 98.19 108 PHE A C 1
ATOM 779 O O . PHE A 1 108 ? 0.595 -3.747 -17.657 1.00 98.19 108 PHE A O 1
ATOM 786 N N . ALA A 1 109 ? 2.084 -5.433 -17.508 1.00 98.19 109 ALA A N 1
ATOM 787 C CA . ALA A 1 109 ? 1.989 -5.864 -18.893 1.00 98.19 109 ALA A CA 1
ATOM 788 C C . ALA A 1 109 ? 1.748 -7.376 -18.988 1.00 98.19 109 ALA A C 1
ATOM 790 O O . ALA A 1 109 ? 2.148 -8.134 -18.099 1.00 98.19 109 ALA A O 1
ATOM 791 N N . ASP A 1 110 ? 1.047 -7.799 -20.037 1.00 97.12 110 ASP A N 1
ATOM 792 C CA . ASP A 1 110 ? 0.692 -9.199 -20.289 1.00 97.12 110 ASP A CA 1
ATOM 793 C C . ASP A 1 110 ? 1.873 -10.033 -20.832 1.00 97.12 110 ASP A C 1
ATOM 795 O O . ASP A 1 110 ? 3.029 -9.600 -20.816 1.00 97.12 110 ASP A O 1
ATOM 799 N N . SER A 1 111 ? 1.598 -11.265 -21.270 1.00 94.75 111 SER A N 1
ATOM 800 C CA . SER A 1 111 ? 2.591 -12.172 -21.863 1.00 94.75 111 SER A CA 1
ATOM 801 C C . SER A 1 111 ? 3.160 -11.682 -23.195 1.00 94.75 111 SER A C 1
ATOM 803 O O . SER A 1 111 ? 4.226 -12.142 -23.595 1.00 94.75 111 SER A O 1
ATOM 805 N N . GLU A 1 112 ? 2.499 -10.727 -23.849 1.00 94.69 112 GLU A N 1
ATOM 806 C CA . GLU A 1 112 ? 2.962 -10.068 -25.072 1.00 94.69 112 GLU A CA 1
ATOM 807 C C . GLU A 1 112 ? 3.581 -8.692 -24.773 1.00 94.69 112 GLU A C 1
ATOM 809 O O . GLU A 1 112 ? 3.799 -7.889 -25.682 1.00 94.69 112 GLU A O 1
ATOM 814 N N . CYS A 1 113 ? 3.855 -8.408 -23.495 1.00 94.94 113 CYS A N 1
ATOM 815 C CA . CYS A 1 113 ? 4.395 -7.147 -23.001 1.00 94.94 113 CYS A CA 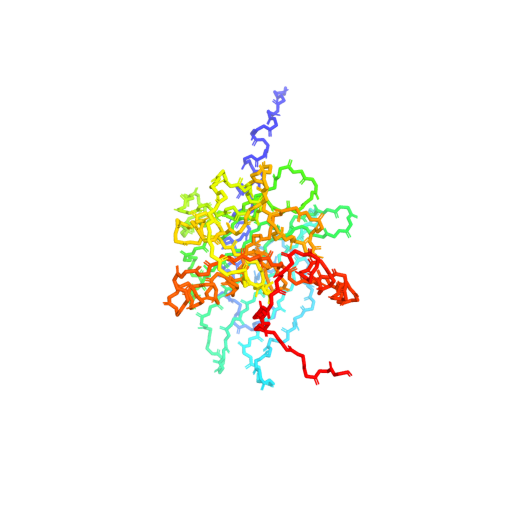1
ATOM 816 C C . CYS A 1 113 ? 3.557 -5.914 -23.360 1.00 94.94 113 CYS A C 1
ATOM 818 O O . CYS A 1 113 ? 4.058 -4.784 -23.361 1.00 94.94 113 CYS A O 1
ATOM 820 N N . ARG A 1 114 ? 2.259 -6.100 -23.615 1.00 96.81 114 ARG A N 1
ATOM 821 C CA . ARG A 1 114 ? 1.323 -4.991 -23.782 1.00 96.81 114 ARG A CA 1
ATOM 822 C C . ARG A 1 114 ? 0.897 -4.520 -22.406 1.00 96.81 114 ARG A C 1
ATOM 824 O O . ARG A 1 114 ? 0.450 -5.312 -21.578 1.00 96.81 114 ARG A O 1
ATOM 831 N N . ILE A 1 115 ? 1.042 -3.224 -22.155 1.00 98.25 115 ILE A N 1
ATOM 832 C CA . ILE A 1 115 ? 0.595 -2.626 -20.899 1.00 98.25 115 ILE A CA 1
ATOM 833 C C . ILE A 1 115 ? -0.922 -2.770 -20.801 1.00 98.25 115 ILE A C 1
ATOM 835 O O . ILE A 1 115 ? -1.645 -2.391 -21.720 1.00 98.25 115 ILE A O 1
ATOM 839 N N . VAL A 1 116 ? -1.392 -3.289 -19.670 1.00 98.00 116 VAL A N 1
ATOM 840 C CA . VAL A 1 116 ? -2.823 -3.446 -19.381 1.00 98.00 116 VAL A CA 1
ATOM 841 C C . VAL A 1 116 ? -3.326 -2.388 -18.405 1.00 98.00 116 VAL A C 1
ATOM 843 O O . VAL A 1 116 ? -4.467 -1.953 -18.516 1.00 98.00 116 VAL A O 1
ATOM 846 N N . ALA A 1 117 ? -2.480 -1.958 -17.466 1.00 98.00 117 ALA A N 1
ATOM 847 C CA . ALA A 1 117 ? -2.813 -0.952 -16.463 1.00 98.00 117 ALA A CA 1
ATOM 848 C C . ALA A 1 117 ? -1.549 -0.393 -15.799 1.00 98.00 117 ALA A C 1
ATOM 850 O O . ALA A 1 117 ? -0.494 -1.038 -15.782 1.00 98.00 117 ALA A O 1
ATOM 851 N N . GLY A 1 118 ? -1.688 0.772 -15.171 1.00 98.31 118 GLY A N 1
ATOM 852 C CA . GLY A 1 118 ? -0.674 1.345 -14.287 1.00 98.31 118 GLY A CA 1
ATOM 853 C C . GLY A 1 118 ? -1.244 1.747 -12.931 1.00 98.31 118 GLY A C 1
ATOM 854 O O . GLY A 1 118 ? -2.439 2.002 -12.801 1.00 98.31 118 GLY A O 1
ATOM 855 N N . ARG A 1 119 ? -0.383 1.837 -11.920 1.00 98.44 119 ARG A N 1
ATOM 856 C CA . ARG A 1 119 ? -0.665 2.441 -10.617 1.00 98.44 119 ARG A CA 1
ATOM 857 C C . ARG A 1 119 ? 0.390 3.500 -10.319 1.00 98.44 119 ARG A C 1
ATOM 859 O O . ARG A 1 119 ? 1.583 3.214 -10.400 1.00 98.44 119 ARG A O 1
ATOM 866 N N . ARG A 1 120 ? -0.053 4.698 -9.950 1.00 97.88 120 ARG A N 1
ATOM 867 C CA . ARG A 1 120 ? 0.788 5.835 -9.569 1.00 97.88 120 ARG A CA 1
ATOM 868 C C . ARG A 1 120 ? 0.612 6.143 -8.089 1.00 97.88 120 ARG A C 1
ATOM 870 O O . ARG A 1 120 ? -0.517 6.251 -7.616 1.00 97.88 120 ARG A O 1
ATOM 877 N N . LEU A 1 121 ? 1.716 6.329 -7.375 1.00 97.62 121 LEU A N 1
ATOM 878 C CA . LEU A 1 121 ? 1.709 6.893 -6.028 1.00 97.62 121 LEU A CA 1
ATOM 879 C C . LEU A 1 121 ? 1.735 8.418 -6.121 1.00 97.62 121 LEU A C 1
ATOM 881 O O . LEU A 1 121 ? 2.608 8.999 -6.764 1.00 97.62 121 LEU A O 1
ATOM 885 N N . VAL A 1 122 ? 0.761 9.064 -5.486 1.00 96.25 122 VAL A N 1
ATOM 886 C CA . VAL A 1 122 ? 0.664 10.526 -5.433 1.00 96.25 122 VAL A CA 1
ATOM 887 C C . VAL A 1 122 ? 1.157 10.999 -4.081 1.00 96.25 122 VAL A C 1
ATOM 889 O O . VAL A 1 122 ? 0.729 10.501 -3.038 1.00 96.25 122 VAL A O 1
ATOM 892 N N . TYR A 1 123 ? 2.033 11.993 -4.107 1.00 93.62 123 TYR A N 1
ATOM 893 C CA . TYR A 1 123 ? 2.658 12.558 -2.927 1.00 93.62 123 TYR A CA 1
ATOM 894 C C . TYR A 1 123 ? 2.416 14.064 -2.854 1.00 93.62 123 TYR A C 1
ATOM 896 O O . TYR A 1 123 ? 2.509 14.753 -3.864 1.00 93.62 123 TYR A O 1
ATOM 904 N N . GLU A 1 124 ? 2.170 14.575 -1.649 1.00 91.12 124 GLU A N 1
ATOM 905 C CA . GLU A 1 124 ? 1.979 16.014 -1.386 1.00 91.12 124 GLU A CA 1
ATOM 906 C C . GLU A 1 124 ? 3.204 16.669 -0.720 1.00 91.12 124 GLU A C 1
ATOM 908 O O . GLU A 1 124 ? 3.238 17.874 -0.494 1.00 91.12 124 GLU A O 1
ATOM 913 N N . GLY A 1 125 ? 4.243 15.886 -0.421 1.00 87.81 125 GLY A N 1
ATOM 914 C CA . GLY A 1 125 ? 5.477 16.342 0.220 1.00 87.81 125 GLY A CA 1
ATOM 915 C C . GLY A 1 125 ? 6.531 15.232 0.245 1.00 87.81 125 GLY A C 1
ATOM 916 O O . GLY A 1 125 ? 6.361 14.238 -0.458 1.00 87.81 125 GLY A O 1
ATOM 917 N N . PRO A 1 126 ? 7.608 15.345 1.042 1.00 82.81 126 PRO A N 1
ATOM 918 C CA . PRO A 1 126 ? 8.680 14.340 1.109 1.00 82.81 126 PRO A CA 1
ATOM 919 C C . PRO A 1 126 ? 8.287 13.041 1.843 1.00 82.81 126 PRO A C 1
ATOM 921 O O . PRO A 1 126 ? 9.078 12.104 1.893 1.00 82.81 126 PRO A O 1
ATOM 924 N N . GLY A 1 127 ? 7.091 12.986 2.436 1.00 86.75 127 GLY A N 1
ATOM 925 C CA . GLY A 1 127 ? 6.618 11.861 3.241 1.00 86.75 127 GLY A CA 1
ATOM 926 C C . GLY A 1 127 ? 5.985 10.717 2.443 1.00 86.75 127 GLY A C 1
ATOM 927 O O . GLY A 1 127 ? 6.259 10.505 1.258 1.00 86.75 127 GLY A O 1
ATOM 928 N N . ALA A 1 128 ? 5.117 9.975 3.134 1.00 89.69 128 ALA A N 1
ATOM 929 C CA . ALA A 1 128 ? 4.336 8.880 2.571 1.00 89.69 128 ALA A CA 1
ATOM 930 C C . ALA A 1 128 ? 3.388 9.363 1.452 1.00 89.69 128 ALA A C 1
ATOM 932 O O . ALA A 1 128 ? 2.987 10.532 1.440 1.00 89.69 128 ALA A O 1
ATOM 933 N N . PRO A 1 129 ? 3.025 8.484 0.501 1.00 94.50 129 PRO A N 1
ATOM 934 C CA . PRO A 1 129 ? 2.035 8.832 -0.504 1.00 94.50 129 PRO A CA 1
ATOM 935 C C . PRO A 1 129 ? 0.658 8.995 0.141 1.00 94.50 129 PRO A C 1
ATOM 937 O O . PRO A 1 129 ? 0.318 8.313 1.107 1.00 94.50 129 PRO A O 1
ATOM 940 N N . VAL A 1 130 ? -0.140 9.899 -0.418 1.00 96.00 130 VAL A N 1
ATOM 941 C CA . VAL A 1 130 ? -1.493 10.226 0.055 1.00 96.00 130 VAL A CA 1
ATOM 942 C C . VAL A 1 130 ? -2.582 9.531 -0.763 1.00 96.00 130 VAL A C 1
ATOM 944 O O . VAL A 1 130 ? -3.654 9.237 -0.230 1.00 96.00 130 VAL A O 1
ATOM 947 N N . PHE A 1 131 ? -2.300 9.204 -2.031 1.00 97.62 131 PHE A N 1
ATOM 948 C CA . PHE A 1 131 ? -3.204 8.459 -2.909 1.00 97.62 131 PHE A CA 1
ATOM 949 C C . PHE A 1 131 ? -2.467 7.413 -3.746 1.00 97.62 131 PHE A C 1
ATOM 951 O O . PHE A 1 131 ? -1.280 7.558 -4.050 1.00 97.62 131 PHE A O 1
ATOM 958 N N . ILE A 1 132 ? -3.222 6.406 -4.187 1.00 98.06 132 ILE A N 1
ATOM 959 C CA . ILE A 1 132 ? -2.885 5.577 -5.342 1.00 98.06 132 ILE A CA 1
ATOM 960 C C . ILE A 1 132 ? -3.872 5.891 -6.463 1.00 98.06 132 ILE A C 1
ATOM 962 O O . ILE A 1 132 ? -5.083 5.775 -6.277 1.00 98.06 132 ILE A O 1
ATOM 966 N N . GLU A 1 133 ? -3.361 6.241 -7.634 1.00 98.19 133 GLU A N 1
ATOM 967 C CA . GLU A 1 133 ? -4.155 6.394 -8.850 1.00 98.19 133 GLU A CA 1
ATOM 968 C C . GLU A 1 133 ? -3.971 5.162 -9.737 1.00 98.19 133 GLU A C 1
ATOM 970 O O . GLU A 1 133 ? -2.849 4.810 -10.093 1.00 98.19 133 GLU A O 1
ATOM 975 N N . GLY A 1 134 ? -5.065 4.487 -10.082 1.00 98.19 134 GLY A N 1
ATOM 976 C CA . GLY A 1 134 ? -5.081 3.461 -11.120 1.00 98.19 134 GLY A CA 1
ATOM 977 C C . GLY A 1 134 ? -5.312 4.106 -12.481 1.00 98.19 134 GLY A C 1
ATOM 978 O O . GLY A 1 134 ? -6.148 4.999 -12.613 1.00 98.19 134 GLY A O 1
ATOM 979 N N . THR A 1 135 ? -4.564 3.662 -13.482 1.00 98.25 135 THR A N 1
ATOM 980 C CA . THR A 1 135 ? -4.574 4.220 -14.837 1.00 98.25 135 THR A CA 1
ATOM 981 C C . THR A 1 135 ? -4.809 3.145 -15.883 1.00 98.25 135 THR A C 1
ATOM 983 O O . THR A 1 135 ? -4.477 1.976 -15.669 1.00 98.25 135 THR A O 1
ATOM 986 N N . ASP A 1 136 ? -5.336 3.577 -17.023 1.00 97.56 136 ASP A N 1
ATOM 987 C CA . ASP A 1 136 ? -5.514 2.739 -18.202 1.00 97.56 136 ASP A CA 1
ATOM 988 C C . ASP A 1 136 ? -4.177 2.293 -18.834 1.00 97.56 136 ASP A C 1
ATOM 990 O O . ASP A 1 136 ? -3.084 2.702 -18.432 1.00 97.56 136 ASP A O 1
ATOM 994 N N . ALA A 1 137 ? -4.263 1.475 -19.885 1.00 97.19 137 ALA A N 1
ATOM 995 C CA . ALA A 1 137 ? -3.108 0.974 -20.632 1.00 97.19 137 ALA A CA 1
ATOM 996 C C . ALA A 1 137 ? -2.202 2.080 -21.214 1.00 97.19 137 ALA A C 1
ATOM 998 O O . ALA A 1 137 ? -1.017 1.861 -21.474 1.00 97.19 137 ALA A O 1
ATOM 999 N N . SER A 1 138 ? -2.748 3.281 -21.435 1.00 96.00 138 SER A N 1
ATOM 1000 C CA . SER A 1 138 ? -1.996 4.412 -21.981 1.00 96.00 138 SER A CA 1
ATOM 1001 C C . SER A 1 138 ? -1.160 5.142 -20.923 1.00 96.00 138 SER A C 1
ATOM 1003 O O . SER A 1 138 ? -0.253 5.900 -21.296 1.00 96.00 138 SER A O 1
ATOM 1005 N N . LEU A 1 139 ? -1.437 4.885 -19.636 1.00 97.19 139 LEU A N 1
ATOM 1006 C CA . LEU A 1 139 ? -0.898 5.569 -18.457 1.00 97.19 139 LEU A CA 1
ATOM 1007 C C . LEU A 1 139 ? -1.291 7.053 -18.369 1.00 97.19 139 LEU A C 1
ATOM 1009 O O . LEU A 1 139 ? -0.617 7.841 -17.700 1.00 97.19 139 LEU A O 1
ATOM 1013 N N . THR A 1 140 ? -2.341 7.476 -19.079 1.00 93.69 140 THR A N 1
ATOM 1014 C CA . THR A 1 140 ? -2.771 8.886 -19.103 1.00 93.69 140 THR A CA 1
ATOM 1015 C C . THR A 1 140 ? -4.103 9.124 -18.420 1.00 93.69 140 THR A C 1
ATOM 1017 O O . THR A 1 140 ? -4.244 10.141 -17.741 1.00 93.69 140 THR A O 1
ATOM 1020 N N . ARG A 1 141 ? -5.058 8.200 -18.543 1.00 95.56 141 ARG A N 1
ATOM 1021 C CA . ARG A 1 141 ? -6.370 8.351 -17.916 1.00 95.56 141 ARG A CA 1
ATOM 1022 C C . ARG A 1 141 ? -6.359 7.710 -16.537 1.00 95.56 141 ARG A C 1
ATOM 1024 O O . ARG A 1 141 ? -6.126 6.510 -16.428 1.00 95.56 141 ARG A O 1
ATOM 1031 N N . VAL A 1 142 ? -6.650 8.499 -15.506 1.00 97.44 142 VAL A N 1
ATOM 1032 C CA . VAL A 1 142 ? -6.915 7.991 -14.154 1.00 97.44 142 VAL A CA 1
ATOM 1033 C C . VAL A 1 142 ? -8.325 7.404 -14.126 1.00 97.44 142 VAL A C 1
ATOM 1035 O O . VAL A 1 142 ? -9.294 8.100 -14.421 1.00 97.44 142 VAL A O 1
ATOM 1038 N N . GLU A 1 143 ? -8.433 6.122 -13.795 1.00 96.94 143 GLU A N 1
ATOM 1039 C CA . GLU A 1 143 ? -9.704 5.388 -13.717 1.00 96.94 143 GLU A CA 1
ATOM 1040 C C . GLU A 1 143 ? -10.200 5.255 -12.277 1.00 96.94 143 GLU A C 1
ATOM 1042 O O . GLU A 1 143 ? -11.402 5.243 -12.023 1.00 96.94 143 GLU A O 1
ATOM 1047 N N . VAL A 1 144 ? -9.272 5.187 -11.322 1.00 96.06 144 VAL A N 1
ATOM 1048 C CA . VAL A 1 144 ? -9.576 5.099 -9.895 1.00 96.06 144 VAL A CA 1
ATOM 1049 C C . VAL A 1 144 ? -8.561 5.906 -9.103 1.00 96.06 144 VAL A C 1
ATOM 1051 O O . VAL A 1 144 ? -7.385 5.962 -9.459 1.00 96.06 144 VAL A O 1
ATOM 1054 N N . ARG A 1 145 ? -9.008 6.515 -8.007 1.00 96.88 145 ARG A N 1
ATOM 1055 C CA . ARG A 1 145 ? -8.147 7.204 -7.048 1.00 96.88 145 ARG A CA 1
ATOM 1056 C C . ARG A 1 145 ? -8.512 6.764 -5.639 1.00 96.88 145 ARG A C 1
ATOM 1058 O O . ARG A 1 145 ? -9.610 7.030 -5.161 1.00 96.88 145 ARG A O 1
ATOM 1065 N N . GLU A 1 146 ? -7.586 6.076 -4.989 1.00 95.62 146 GLU A N 1
ATOM 1066 C CA . GLU A 1 146 ? -7.753 5.512 -3.653 1.00 95.62 146 GLU A CA 1
ATOM 1067 C C . GLU A 1 146 ? -6.946 6.336 -2.641 1.00 95.62 146 GLU A C 1
ATOM 1069 O O . GLU A 1 146 ? -5.737 6.487 -2.830 1.00 95.62 146 GLU A O 1
ATOM 1074 N N . PRO A 1 147 ? -7.550 6.863 -1.563 1.00 96.62 147 PRO A N 1
ATOM 1075 C CA . PRO A 1 147 ? -6.785 7.487 -0.490 1.00 96.62 147 PRO A CA 1
ATOM 1076 C C . PRO A 1 147 ? -6.006 6.436 0.312 1.00 96.62 147 PRO A C 1
ATOM 1078 O O . PRO A 1 147 ? -6.437 5.288 0.442 1.00 96.62 147 PRO A O 1
ATOM 1081 N N . LEU A 1 148 ? -4.863 6.842 0.865 1.00 95.75 148 LEU A N 1
ATOM 1082 C CA . LEU A 1 148 ? -3.995 5.983 1.677 1.00 95.75 148 LEU A CA 1
ATOM 1083 C C . LEU A 1 148 ? -4.115 6.239 3.184 1.00 95.75 148 LEU A C 1
ATOM 1085 O O . LEU A 1 148 ? -3.959 5.304 3.958 1.00 95.75 148 LEU A O 1
ATOM 1089 N N . ASN A 1 149 ? -4.423 7.469 3.600 1.00 95.44 149 ASN A N 1
ATOM 1090 C CA . ASN A 1 149 ? -4.705 7.816 4.999 1.00 95.44 149 ASN A CA 1
ATOM 1091 C C . ASN A 1 149 ? -5.694 9.008 5.077 1.00 95.44 149 ASN A C 1
ATOM 1093 O O . ASN A 1 149 ? -5.315 10.124 5.457 1.00 95.44 149 ASN A O 1
ATOM 1097 N N . PRO A 1 150 ? -6.947 8.830 4.608 1.00 96.31 150 PRO A N 1
ATOM 1098 C CA . PRO A 1 150 ? -7.928 9.912 4.544 1.00 96.31 150 PRO A CA 1
ATOM 1099 C C . PRO A 1 150 ? -8.314 10.398 5.950 1.00 96.31 150 PRO A C 1
ATOM 1101 O O . PRO A 1 150 ? -8.258 9.621 6.901 1.00 96.31 150 PRO A O 1
ATOM 1104 N N . PRO A 1 151 ? -8.780 11.645 6.124 1.00 95.81 151 PRO A N 1
ATOM 1105 C CA . PRO A 1 151 ? -9.370 12.060 7.393 1.00 95.81 151 PRO A CA 1
ATOM 1106 C C . PRO A 1 151 ? -10.561 11.163 7.752 1.00 95.81 151 PRO A C 1
ATOM 1108 O O . PRO A 1 151 ? -11.296 10.695 6.879 1.00 95.81 151 PRO A O 1
ATOM 1111 N N . VAL A 1 152 ? -10.754 10.926 9.047 1.00 95.62 152 VAL A N 1
ATOM 1112 C CA . VAL A 1 152 ? -11.895 10.151 9.532 1.00 95.62 152 VAL A CA 1
ATOM 1113 C C . VAL A 1 152 ? -13.173 10.974 9.328 1.00 95.62 152 VAL A C 1
ATOM 1115 O O . VAL A 1 152 ? -13.254 12.080 9.863 1.00 95.62 152 VAL A O 1
ATOM 1118 N N . PRO A 1 153 ? -14.186 10.464 8.602 1.00 93.75 153 PRO A N 1
ATOM 1119 C CA . PRO A 1 153 ? -15.465 11.153 8.469 1.00 93.75 153 PRO A CA 1
ATOM 1120 C C . PRO A 1 153 ? -16.157 11.314 9.823 1.00 93.75 153 PRO A C 1
ATOM 1122 O O . PRO A 1 153 ? -15.965 10.491 10.720 1.00 93.75 153 PRO A O 1
ATOM 1125 N N . GLU A 1 154 ? -17.029 12.305 9.960 1.00 90.75 154 GLU A N 1
ATOM 1126 C CA . GLU A 1 154 ? -17.885 12.438 11.143 1.00 90.75 154 GLU A CA 1
ATOM 1127 C C . GLU A 1 154 ? -18.822 11.226 11.318 1.00 90.75 154 GLU A C 1
ATOM 1129 O O . GLU A 1 154 ? -19.138 10.494 10.370 1.00 90.75 154 GLU A O 1
ATOM 1134 N N . GLY A 1 155 ? -19.267 10.993 12.555 1.00 85.62 155 GLY A N 1
ATOM 1135 C CA . GLY A 1 155 ? -20.216 9.935 12.891 1.00 85.62 155 GLY A CA 1
ATOM 1136 C C . GLY A 1 155 ? -20.694 10.021 14.340 1.00 85.62 155 GLY A C 1
ATOM 1137 O O . GLY A 1 155 ? -20.100 10.720 15.153 1.00 85.62 155 GLY A O 1
ATOM 1138 N N . GLY A 1 156 ? -21.771 9.304 14.666 1.00 80.00 156 GLY A N 1
ATOM 1139 C CA . GLY A 1 156 ? -22.403 9.370 15.988 1.00 80.00 156 GLY A CA 1
ATOM 1140 C C . GLY A 1 156 ? -21.816 8.418 17.036 1.00 80.00 156 GLY A C 1
ATOM 1141 O O . GLY A 1 156 ? -21.308 7.334 16.715 1.00 80.00 156 GLY A O 1
ATOM 1142 N N . THR A 1 157 ? -21.969 8.801 18.304 1.00 77.38 157 THR A N 1
ATOM 1143 C CA . THR A 1 157 ? -21.761 7.975 19.502 1.00 77.38 157 THR A CA 1
ATOM 1144 C C . THR A 1 157 ? -22.956 7.036 19.666 1.00 77.38 157 THR A C 1
ATOM 1146 O O . THR A 1 157 ? -23.955 7.385 20.286 1.00 77.38 157 THR A O 1
ATOM 1149 N N . GLY A 1 158 ? -22.935 5.887 18.992 1.00 75.44 158 GLY A N 1
ATOM 1150 C CA . GLY A 1 158 ? -24.031 4.921 19.105 1.00 75.44 158 GLY A CA 1
ATOM 1151 C C . GLY A 1 158 ? -23.796 3.924 20.231 1.00 75.44 158 GLY A C 1
ATOM 1152 O O . GLY A 1 158 ? -22.667 3.732 20.676 1.00 75.44 158 GLY A O 1
ATOM 1153 N N . GLU A 1 159 ? -24.875 3.272 20.642 1.00 82.44 159 GLU A N 1
ATOM 1154 C CA . GLU A 1 159 ? -24.870 2.206 21.640 1.00 82.44 159 GLU A CA 1
ATOM 1155 C C . GLU A 1 159 ? -24.402 0.872 21.035 1.00 82.44 159 GLU A C 1
ATOM 1157 O O . GLU A 1 159 ? -24.396 0.690 19.812 1.00 82.44 159 GLU A O 1
ATOM 1162 N N . GLY A 1 160 ? -23.999 -0.065 21.893 1.00 89.00 160 GLY A N 1
ATOM 1163 C CA . GLY A 1 160 ? -23.597 -1.413 21.497 1.00 89.00 160 GLY A CA 1
ATOM 1164 C C . GLY A 1 160 ? -22.392 -1.932 22.273 1.00 89.00 160 GLY A C 1
ATOM 1165 O O . GLY A 1 160 ? -21.701 -1.186 22.966 1.00 89.00 160 GLY A O 1
ATOM 1166 N N . VAL A 1 161 ? -22.131 -3.232 22.145 1.00 92.88 161 VAL A N 1
ATOM 1167 C CA . VAL A 1 161 ? -20.966 -3.865 22.777 1.00 92.88 161 VAL A CA 1
ATOM 1168 C C . VAL A 1 161 ? -19.702 -3.440 22.036 1.00 92.88 161 VAL A C 1
ATOM 1170 O O . VAL A 1 161 ? -19.626 -3.574 20.811 1.00 92.88 161 VAL A O 1
ATOM 1173 N N . LEU A 1 162 ? -18.708 -2.947 22.775 1.00 96.56 162 LEU A N 1
ATOM 1174 C CA . LEU A 1 162 ? -17.401 -2.619 22.220 1.00 96.56 162 LEU A CA 1
ATOM 1175 C C . LEU A 1 162 ? -16.625 -3.900 21.906 1.00 96.56 162 LEU A C 1
ATOM 1177 O O . LEU A 1 162 ? -16.352 -4.714 22.790 1.00 96.56 162 LEU A O 1
ATOM 1181 N N . VAL A 1 163 ? -16.247 -4.048 20.641 1.00 97.12 163 VAL A N 1
ATOM 1182 C CA . VAL A 1 163 ? -15.397 -5.132 20.149 1.00 97.12 163 VAL A CA 1
ATOM 1183 C C . VAL A 1 163 ? -14.159 -4.499 19.534 1.00 97.12 163 VAL A C 1
ATOM 1185 O O . VAL A 1 163 ? -14.272 -3.712 18.591 1.00 97.12 163 VAL A O 1
ATOM 1188 N N . ALA A 1 164 ? -12.976 -4.824 20.054 1.00 98.06 164 ALA A N 1
ATOM 1189 C CA . ALA A 1 164 ? -11.743 -4.406 19.406 1.00 98.06 164 ALA A CA 1
ATOM 1190 C C . ALA A 1 164 ? -11.454 -5.280 18.189 1.00 98.06 164 ALA A C 1
ATOM 1192 O O . ALA A 1 164 ? -11.562 -6.505 18.251 1.00 98.06 164 ALA A O 1
ATOM 1193 N N . LEU A 1 165 ? -11.037 -4.640 17.102 1.00 98.00 165 LEU A N 1
ATOM 1194 C CA . LEU A 1 165 ? -10.482 -5.300 15.927 1.00 98.00 165 LEU A CA 1
ATOM 1195 C C . LEU A 1 165 ? -9.028 -4.872 15.784 1.00 98.00 165 LEU A C 1
ATOM 1197 O O . LEU A 1 165 ? -8.765 -3.712 15.475 1.00 98.00 165 LEU A O 1
ATOM 1201 N N . VAL A 1 166 ? -8.104 -5.805 15.996 1.00 97.44 166 VAL A N 1
ATOM 1202 C CA . VAL A 1 166 ? -6.665 -5.580 15.834 1.00 97.44 166 VAL A CA 1
ATOM 1203 C C . VAL A 1 166 ? -6.215 -6.228 14.527 1.00 97.44 166 VAL A C 1
ATOM 1205 O O . VAL A 1 166 ? -6.081 -7.448 14.442 1.00 97.44 166 VAL A O 1
ATOM 1208 N N . ASP A 1 167 ? -6.018 -5.413 13.493 1.00 95.88 167 ASP A N 1
ATOM 1209 C CA . ASP A 1 167 ? -5.730 -5.869 12.123 1.00 95.88 167 ASP A CA 1
ATOM 1210 C C . ASP A 1 167 ? -4.987 -4.765 11.336 1.00 95.88 167 ASP A C 1
ATOM 1212 O O . ASP A 1 167 ? -4.344 -3.904 11.934 1.00 95.88 167 ASP A O 1
ATOM 1216 N N . SER A 1 168 ? -5.023 -4.762 10.004 1.00 94.56 168 SER A N 1
ATOM 1217 C CA . SER A 1 168 ? -4.388 -3.747 9.153 1.00 94.56 168 SER A CA 1
ATOM 1218 C C . SER A 1 168 ? -5.093 -2.383 9.138 1.00 94.56 168 SER A C 1
ATOM 1220 O O . SER A 1 168 ? -4.660 -1.508 8.395 1.00 94.56 168 SER A O 1
ATOM 1222 N N . GLY A 1 169 ? -6.117 -2.183 9.975 1.00 96.62 169 GLY A N 1
ATOM 1223 C CA . GLY A 1 169 ? -7.027 -1.032 9.969 1.00 96.62 169 GLY A CA 1
ATOM 1224 C C . GLY A 1 169 ? -8.377 -1.378 9.330 1.00 96.62 169 GLY A C 1
ATOM 1225 O O . GLY A 1 169 ? -8.633 -2.535 9.004 1.00 96.62 169 GLY A O 1
ATOM 1226 N N . VAL A 1 170 ? -9.253 -0.392 9.120 1.00 97.69 170 VAL A N 1
ATOM 1227 C CA . VAL A 1 170 ? -10.491 -0.565 8.328 1.00 97.69 170 VAL A CA 1
ATOM 1228 C C . VAL A 1 170 ? -10.681 0.563 7.318 1.00 97.69 170 VAL A C 1
ATOM 1230 O O . VAL A 1 170 ? -10.332 1.715 7.572 1.00 97.69 170 VAL A O 1
ATOM 1233 N N . ASN A 1 171 ? -11.300 0.267 6.176 1.00 97.56 171 ASN A N 1
ATOM 1234 C CA . ASN A 1 171 ? -11.792 1.297 5.271 1.00 97.56 171 ASN A CA 1
ATOM 1235 C C . ASN A 1 171 ? -13.086 1.914 5.829 1.00 97.56 171 ASN A C 1
ATOM 1237 O O . ASN A 1 171 ? -14.201 1.532 5.463 1.00 97.56 171 ASN A O 1
ATOM 1241 N N . TYR A 1 172 ? -12.934 2.898 6.714 1.00 96.88 172 TYR A N 1
ATOM 1242 C CA . TYR A 1 172 ? -14.046 3.641 7.316 1.00 96.88 172 TYR A CA 1
ATOM 1243 C C . TYR A 1 172 ? -14.752 4.615 6.356 1.00 96.88 172 TYR A C 1
ATOM 1245 O O . TYR A 1 172 ? -15.655 5.333 6.785 1.00 96.88 172 TYR A O 1
ATOM 1253 N N . LEU A 1 173 ? -14.376 4.659 5.071 1.00 96.69 173 LEU A N 1
ATOM 1254 C CA . LEU A 1 173 ? -15.155 5.363 4.046 1.00 96.69 173 LEU A CA 1
ATOM 1255 C C . LEU A 1 173 ? -16.360 4.536 3.579 1.00 96.69 173 LEU A C 1
ATOM 1257 O O . LEU A 1 173 ? -17.297 5.086 3.006 1.00 96.69 173 LEU A O 1
ATOM 1261 N N . LEU A 1 174 ? -16.365 3.226 3.841 1.00 96.00 174 LEU A N 1
ATOM 1262 C CA . LEU A 1 174 ? -17.515 2.371 3.576 1.00 96.00 174 LEU A CA 1
ATOM 1263 C C . LEU A 1 174 ? -18.602 2.620 4.622 1.00 96.00 174 LEU A C 1
ATOM 1265 O O . LEU A 1 174 ? -18.366 2.464 5.819 1.00 96.00 174 LEU A O 1
ATOM 1269 N N . ASP A 1 175 ? -19.822 2.917 4.181 1.00 94.06 175 ASP A N 1
ATOM 1270 C CA . ASP A 1 175 ? -20.951 3.214 5.073 1.00 94.06 175 ASP A CA 1
ATOM 1271 C C . ASP A 1 175 ? -21.241 2.113 6.094 1.00 94.06 175 ASP A C 1
ATOM 1273 O O . ASP A 1 175 ? -21.540 2.398 7.256 1.00 94.06 175 ASP A O 1
ATOM 1277 N N . ALA A 1 176 ? -21.137 0.852 5.671 1.00 93.38 176 ALA A N 1
ATOM 1278 C CA . ALA A 1 176 ? -21.339 -0.297 6.546 1.00 93.38 176 ALA A CA 1
ATOM 1279 C C . ALA A 1 176 ? -20.337 -0.313 7.711 1.00 93.38 176 ALA A C 1
ATOM 1281 O O . ALA A 1 176 ? -20.735 -0.562 8.846 1.00 93.38 176 ALA A O 1
ATOM 1282 N N . VAL A 1 177 ? -19.071 0.025 7.444 1.00 95.69 177 VAL A N 1
ATOM 1283 C CA . VAL A 1 177 ? -18.008 0.107 8.455 1.00 95.69 177 VAL A CA 1
ATOM 1284 C C . VAL A 1 177 ? -18.173 1.371 9.295 1.00 95.69 177 VAL A C 1
ATOM 1286 O O . VAL A 1 177 ? -18.222 1.299 10.522 1.00 95.69 177 VAL A O 1
ATOM 1289 N N . ARG A 1 178 ? -18.336 2.531 8.647 1.00 94.38 178 ARG A N 1
ATOM 1290 C CA . ARG A 1 178 ? -18.444 3.849 9.288 1.00 94.38 178 ARG A CA 1
ATOM 1291 C C . ARG A 1 178 ? -19.499 3.886 10.388 1.00 94.38 178 ARG A C 1
ATOM 1293 O O . ARG A 1 178 ? -19.235 4.404 11.470 1.00 94.38 178 ARG A O 1
ATOM 1300 N N . ARG A 1 179 ? -20.679 3.310 10.132 1.00 92.50 179 ARG A N 1
ATOM 1301 C CA . ARG A 1 179 ? -21.793 3.264 11.097 1.00 92.50 179 ARG A CA 1
ATOM 1302 C C . ARG A 1 179 ? -21.488 2.441 12.350 1.00 92.50 179 ARG A C 1
ATOM 1304 O O . ARG A 1 179 ? -22.168 2.608 13.359 1.00 92.50 179 ARG A O 1
ATOM 1311 N N . ARG A 1 180 ? -20.492 1.556 12.291 1.00 94.94 180 ARG A N 1
ATOM 1312 C CA . ARG A 1 180 ? -20.106 0.668 13.392 1.00 94.94 180 ARG A CA 1
ATOM 1313 C C . ARG A 1 180 ? -18.867 1.141 14.140 1.00 94.94 180 ARG A C 1
ATOM 1315 O O . ARG A 1 180 ? -18.626 0.652 15.234 1.00 94.94 180 ARG A O 1
ATOM 1322 N N . MET A 1 181 ? -18.125 2.116 13.620 1.00 96.12 181 MET A N 1
ATOM 1323 C CA . MET A 1 181 ? -16.943 2.675 14.284 1.00 96.12 181 MET A CA 1
ATOM 1324 C C . MET A 1 181 ? -17.285 3.257 15.659 1.00 96.12 181 MET A C 1
ATOM 1326 O O . MET A 1 181 ? -18.096 4.174 15.754 1.00 96.12 181 MET A O 1
ATOM 1330 N N . ALA A 1 182 ? -16.675 2.754 16.729 1.00 96.69 182 ALA A N 1
ATOM 1331 C CA . ALA A 1 182 ? -16.871 3.251 18.089 1.00 96.69 182 ALA A CA 1
ATOM 1332 C C . ALA A 1 182 ? -16.269 4.654 18.265 1.00 96.69 182 ALA A C 1
ATOM 1334 O O . ALA A 1 182 ? -15.162 4.925 17.789 1.00 96.69 182 ALA A O 1
ATOM 1335 N N . ARG A 1 183 ? -17.005 5.541 18.944 1.00 95.56 183 ARG A N 1
ATOM 1336 C CA . ARG A 1 183 ? -16.629 6.947 19.143 1.00 95.56 183 ARG A CA 1
ATOM 1337 C C . ARG A 1 183 ? -16.818 7.385 20.587 1.00 95.56 183 ARG A C 1
ATOM 1339 O O . ARG A 1 183 ? -17.749 6.914 21.239 1.00 95.56 183 ARG A O 1
ATOM 1346 N N . GLY A 1 184 ? -15.936 8.266 21.048 1.00 91.00 184 GLY A N 1
ATOM 1347 C CA . GLY A 1 184 ? -16.030 8.931 22.345 1.00 91.00 184 GLY A CA 1
ATOM 1348 C C . GLY A 1 184 ? -17.011 10.102 22.324 1.00 91.00 184 GLY A C 1
ATOM 1349 O O . GLY A 1 184 ? -17.540 10.465 21.275 1.00 91.00 184 GLY A O 1
ATOM 1350 N N . ALA A 1 185 ? -17.248 10.707 23.490 1.00 88.25 185 ALA A N 1
ATOM 1351 C CA . ALA A 1 185 ? -18.187 11.824 23.648 1.00 88.25 185 ALA A CA 1
ATOM 1352 C C . ALA A 1 185 ? -17.814 13.077 22.827 1.00 88.25 185 ALA A C 1
ATOM 1354 O O . ALA A 1 185 ? -18.679 13.892 22.523 1.00 88.25 185 ALA A O 1
ATOM 1355 N N . ASP A 1 186 ? -16.545 13.216 22.448 1.00 88.06 186 ASP A N 1
ATOM 1356 C CA . ASP A 1 186 ? -16.017 14.271 21.578 1.00 88.06 186 ASP A CA 1
ATOM 1357 C C . ASP A 1 186 ? -16.228 13.993 20.075 1.00 88.06 186 ASP A C 1
ATOM 1359 O O . ASP A 1 186 ? -15.860 14.809 19.232 1.00 88.06 186 ASP A O 1
ATOM 1363 N N . GLY A 1 187 ? -16.802 12.837 19.722 1.00 89.00 187 GLY A N 1
ATOM 1364 C CA . GLY A 1 187 ? -16.987 12.384 18.343 1.00 89.00 187 GLY A CA 1
ATOM 1365 C C . GLY A 1 187 ? -15.743 11.743 17.714 1.00 89.00 187 GLY A C 1
ATOM 1366 O O . GLY A 1 187 ? -15.831 11.218 16.596 1.00 89.00 187 GLY A O 1
ATOM 1367 N N . GLY A 1 188 ? -14.605 11.721 18.414 1.00 92.56 188 GLY A N 1
ATOM 1368 C CA . GLY A 1 188 ? -13.377 11.058 17.983 1.00 92.56 188 GLY A CA 1
ATOM 1369 C C . GLY A 1 188 ? -13.519 9.536 17.978 1.00 92.56 188 GLY A C 1
ATOM 1370 O O . GLY A 1 188 ? -14.339 8.974 18.705 1.00 92.56 188 GLY A O 1
ATOM 1371 N N . LEU A 1 189 ? -12.740 8.842 17.142 1.00 96.62 189 LEU A N 1
ATOM 1372 C CA . LEU A 1 189 ? -12.688 7.378 17.199 1.00 96.62 189 LEU A CA 1
ATOM 1373 C C . LEU A 1 189 ? -12.090 6.928 18.530 1.00 96.62 189 LEU A C 1
ATOM 1375 O O . LEU A 1 189 ? -11.100 7.487 18.989 1.00 96.62 189 LEU A O 1
ATOM 1379 N N . LEU A 1 190 ? -12.648 5.862 19.104 1.00 96.75 190 LEU A N 1
ATOM 1380 C CA . LEU A 1 190 ? -11.996 5.172 20.220 1.00 96.75 190 LEU A CA 1
ATOM 1381 C C . LEU A 1 190 ? -10.801 4.328 19.749 1.00 96.75 190 LEU A C 1
ATOM 1383 O O . LEU A 1 190 ? -9.907 4.044 20.534 1.00 96.75 190 LEU A O 1
ATOM 1387 N N . GLY A 1 191 ? -10.790 3.902 18.486 1.00 97.31 191 GLY A N 1
ATOM 1388 C CA . GLY A 1 191 ? -9.674 3.171 17.886 1.00 97.31 191 GLY A CA 1
ATOM 1389 C C . GLY A 1 191 ? -8.458 4.055 17.585 1.00 97.31 191 GLY A C 1
ATOM 1390 O O . GLY A 1 191 ? -8.578 5.278 17.540 1.00 97.31 191 GLY A O 1
ATOM 1391 N N . PHE A 1 192 ? -7.299 3.439 17.346 1.00 98.06 192 PHE A N 1
ATOM 1392 C CA . PHE A 1 192 ? -6.038 4.150 17.102 1.00 98.06 192 PHE A CA 1
ATOM 1393 C C . PHE A 1 192 ? -5.122 3.399 16.124 1.00 98.06 192 PHE A C 1
ATOM 1395 O O . PHE A 1 192 ? -5.097 2.165 16.098 1.00 98.06 192 PHE A O 1
ATOM 1402 N N . ASP A 1 193 ? -4.353 4.130 15.319 1.00 97.31 193 ASP A N 1
ATOM 1403 C CA . ASP A 1 193 ? -3.328 3.562 14.446 1.00 97.31 193 ASP A CA 1
ATOM 1404 C C . ASP A 1 193 ? -1.990 3.476 15.195 1.00 97.31 193 ASP A C 1
ATOM 1406 O O . ASP A 1 193 ? -1.281 4.467 15.344 1.00 97.31 193 ASP A O 1
ATOM 1410 N N . TYR A 1 194 ? -1.612 2.283 15.664 1.00 96.75 194 TYR A N 1
ATOM 1411 C CA . TYR A 1 194 ? -0.319 2.089 16.334 1.00 96.75 194 TYR A CA 1
ATOM 1412 C C . TYR A 1 194 ? 0.858 1.873 15.366 1.00 96.75 194 TYR A C 1
ATOM 1414 O O . TYR A 1 194 ? 2.014 1.794 15.811 1.00 96.75 194 TYR A O 1
ATOM 1422 N N . TRP A 1 195 ? 0.585 1.760 14.063 1.00 93.44 195 TRP A N 1
ATOM 1423 C CA . TRP A 1 195 ? 1.608 1.735 13.024 1.00 93.44 195 TRP A CA 1
ATOM 1424 C C . TRP A 1 195 ? 2.124 3.154 12.788 1.00 93.44 195 TRP A C 1
ATOM 1426 O O . TRP A 1 195 ? 3.307 3.426 13.006 1.00 93.44 195 TRP A O 1
ATOM 1436 N N . ASP A 1 196 ? 1.228 4.054 12.381 1.00 93.19 196 ASP A N 1
ATOM 1437 C CA . ASP A 1 196 ? 1.561 5.436 12.012 1.00 93.19 196 ASP A CA 1
ATOM 1438 C C . ASP A 1 196 ? 1.485 6.407 13.206 1.00 93.19 196 ASP A C 1
ATOM 1440 O O . ASP A 1 196 ? 1.948 7.543 13.114 1.00 93.19 196 ASP A O 1
ATOM 1444 N N . MET A 1 197 ? 1.009 5.927 14.363 1.00 95.31 197 MET A N 1
ATOM 1445 C CA . MET A 1 197 ? 0.861 6.685 15.611 1.00 95.31 197 MET A CA 1
ATOM 1446 C C . MET A 1 197 ? -0.080 7.885 15.471 1.00 95.31 197 MET A C 1
ATOM 1448 O O . MET A 1 197 ? 0.213 8.984 15.947 1.00 95.31 197 MET A O 1
ATOM 1452 N N . ASP A 1 198 ? -1.228 7.661 14.837 1.00 95.94 198 ASP A N 1
ATOM 1453 C CA . ASP A 1 198 ? -2.241 8.679 14.579 1.00 95.94 198 ASP A CA 1
ATOM 1454 C C . ASP A 1 198 ? -3.672 8.147 14.867 1.00 95.94 198 ASP A C 1
ATOM 1456 O O . ASP A 1 198 ? -3.875 6.950 15.092 1.00 95.94 198 ASP A O 1
ATOM 1460 N N . PRO A 1 199 ? -4.708 9.009 14.908 1.00 96.50 199 PRO A N 1
ATOM 1461 C CA . PRO A 1 199 ? -6.078 8.579 15.200 1.00 96.50 199 PRO A CA 1
ATOM 1462 C C . PRO A 1 199 ? -6.820 8.012 13.970 1.00 96.50 199 PRO A C 1
ATOM 1464 O O . PRO A 1 199 ? -8.053 8.048 13.925 1.00 96.50 199 PRO A O 1
ATOM 1467 N N . ARG A 1 200 ? -6.108 7.535 12.939 1.00 97.25 200 ARG A N 1
ATOM 1468 C CA . ARG A 1 200 ? -6.668 7.131 11.640 1.00 97.25 200 ARG A CA 1
ATOM 1469 C C . ARG A 1 200 ? -6.278 5.687 11.308 1.00 97.25 200 ARG A C 1
ATOM 1471 O O . ARG A 1 200 ? -5.459 5.460 10.426 1.00 97.25 200 ARG A O 1
ATOM 1478 N N . PRO A 1 201 ? -6.905 4.676 11.944 1.00 97.31 201 PRO A N 1
ATOM 1479 C CA . PRO A 1 201 ? -6.608 3.265 11.688 1.00 97.31 201 PRO A CA 1
ATOM 1480 C C . PRO A 1 201 ? -7.198 2.804 10.343 1.00 97.31 201 PRO A C 1
ATOM 1482 O O . PRO A 1 201 ? -8.081 1.943 10.288 1.00 97.31 201 PRO A O 1
ATOM 1485 N N . PHE A 1 202 ? -6.757 3.422 9.250 1.00 97.69 202 PHE A N 1
ATOM 1486 C CA . PHE A 1 202 ? -7.229 3.166 7.901 1.00 97.69 202 PHE A CA 1
ATOM 1487 C C . PHE A 1 202 ? -6.540 1.936 7.322 1.00 97.69 202 PHE A C 1
ATOM 1489 O O . PHE A 1 202 ? -5.336 1.734 7.474 1.00 97.69 202 PHE A O 1
ATOM 1496 N N . ASP A 1 203 ? -7.314 1.101 6.637 1.00 95.94 203 ASP A N 1
ATOM 1497 C CA . ASP A 1 203 ? -6.825 -0.171 6.118 1.00 95.94 203 ASP A CA 1
ATOM 1498 C C . ASP A 1 203 ? -5.978 0.007 4.868 1.00 95.94 203 ASP A C 1
ATOM 1500 O O . ASP A 1 203 ? -6.468 -0.202 3.765 1.00 95.94 203 ASP A O 1
ATOM 1504 N N . SER A 1 204 ? -4.733 0.448 5.009 1.00 92.50 204 SER A N 1
ATOM 1505 C CA . SER A 1 204 ? -3.844 0.722 3.879 1.00 92.50 204 SER A CA 1
ATOM 1506 C C . SER A 1 204 ? -2.429 0.225 4.118 1.00 92.50 204 SER A C 1
ATOM 1508 O O . SER A 1 204 ? -1.459 0.964 3.971 1.00 92.50 204 SER A O 1
ATOM 1510 N N . ASN A 1 205 ? -2.308 -1.047 4.484 1.00 88.38 205 ASN A N 1
ATOM 1511 C CA . ASN A 1 205 ? -1.038 -1.650 4.858 1.00 88.38 205 ASN A CA 1
ATOM 1512 C C . ASN A 1 205 ? -0.086 -1.806 3.650 1.00 88.38 205 ASN A C 1
ATOM 1514 O O . ASN A 1 205 ? -0.324 -2.671 2.799 1.00 88.38 205 ASN A O 1
ATOM 1518 N N . PRO A 1 206 ? 1.028 -1.047 3.591 1.00 86.75 206 PRO A N 1
ATOM 1519 C CA . PRO A 1 206 ? 1.927 -1.044 2.441 1.00 86.75 206 PRO A CA 1
ATOM 1520 C C . PRO A 1 206 ? 3.041 -2.101 2.540 1.00 86.75 206 PRO A C 1
ATOM 1522 O O . PRO A 1 206 ? 3.907 -2.144 1.671 1.00 86.75 206 PRO A O 1
ATOM 1525 N N . ALA A 1 207 ? 3.054 -2.951 3.580 1.00 84.88 207 ALA A N 1
ATOM 1526 C CA . ALA A 1 207 ? 4.204 -3.792 3.945 1.00 84.88 207 ALA A CA 1
ATOM 1527 C C . ALA A 1 207 ? 4.735 -4.691 2.821 1.00 84.88 207 ALA A C 1
ATOM 1529 O O . ALA A 1 207 ? 5.932 -4.951 2.752 1.00 84.88 207 ALA A O 1
ATOM 1530 N N . ARG A 1 208 ? 3.840 -5.207 1.970 1.00 84.56 208 ARG A N 1
ATOM 1531 C CA . ARG A 1 208 ? 4.217 -6.048 0.823 1.00 84.56 208 ARG A CA 1
ATOM 1532 C C . ARG A 1 208 ? 4.461 -5.229 -0.438 1.00 84.56 208 ARG A C 1
ATOM 1534 O O . ARG A 1 208 ? 5.326 -5.578 -1.231 1.00 84.56 208 ARG A O 1
ATOM 1541 N N . SER A 1 209 ? 3.660 -4.189 -0.647 1.00 91.06 209 SER A N 1
ATOM 1542 C CA . SER A 1 209 ? 3.759 -3.294 -1.793 1.00 91.06 209 SER A CA 1
ATOM 1543 C C . SER A 1 209 ? 3.042 -1.980 -1.480 1.00 91.06 209 SER A C 1
ATOM 1545 O O . SER A 1 209 ? 1.871 -2.022 -1.093 1.00 91.06 209 SER A O 1
ATOM 1547 N N . PRO A 1 210 ? 3.676 -0.816 -1.708 1.00 93.12 210 PRO A N 1
ATOM 1548 C CA . PRO A 1 210 ? 2.994 0.469 -1.580 1.00 93.12 210 PRO A CA 1
ATOM 1549 C C . PRO A 1 210 ? 1.947 0.678 -2.685 1.00 93.12 210 PRO A C 1
ATOM 1551 O O . PRO A 1 210 ? 1.000 1.431 -2.494 1.00 93.12 210 PRO A O 1
ATOM 1554 N N . PHE A 1 211 ? 2.075 -0.011 -3.826 1.00 96.62 211 PHE A N 1
ATOM 1555 C CA . PHE A 1 211 ? 1.121 0.071 -4.936 1.00 96.62 211 PHE A CA 1
ATOM 1556 C C . PHE A 1 211 ? -0.087 -0.845 -4.751 1.00 96.62 211 PHE A C 1
ATOM 1558 O O . PHE A 1 211 ? -1.150 -0.560 -5.291 1.00 96.62 211 PHE A O 1
ATOM 1565 N N . LEU A 1 212 ? 0.074 -1.951 -4.022 1.00 94.50 212 LEU A N 1
ATOM 1566 C CA . LEU A 1 212 ? -0.959 -2.961 -3.785 1.00 94.50 212 LEU A CA 1
ATOM 1567 C C . LEU A 1 212 ? -1.112 -3.184 -2.272 1.00 94.50 212 LEU A C 1
ATOM 1569 O O . LEU A 1 212 ? -0.733 -4.251 -1.775 1.00 94.50 212 LEU A O 1
ATOM 1573 N N . PRO A 1 213 ? -1.609 -2.177 -1.527 1.00 93.19 213 PRO A N 1
ATOM 1574 C CA . PRO A 1 213 ? -1.748 -2.285 -0.084 1.00 93.19 213 PRO A CA 1
ATOM 1575 C C . PRO A 1 213 ? -2.705 -3.421 0.278 1.00 93.19 213 PRO A C 1
ATOM 1577 O O . PRO A 1 213 ? -3.747 -3.614 -0.354 1.00 93.19 213 PRO A O 1
ATOM 1580 N N . GLN A 1 214 ? -2.354 -4.176 1.316 1.00 90.56 214 GLN A N 1
ATOM 1581 C CA . GLN A 1 214 ? -3.226 -5.216 1.849 1.00 90.56 214 GLN A CA 1
ATOM 1582 C C . GLN A 1 214 ? -4.415 -4.560 2.564 1.00 90.56 214 GLN A C 1
ATOM 1584 O O . GLN A 1 214 ? -4.222 -3.625 3.338 1.00 90.56 214 GLN A O 1
ATOM 1589 N N . ARG A 1 215 ? -5.626 -5.072 2.305 1.00 93.44 215 ARG A N 1
ATOM 1590 C CA . ARG A 1 215 ? -6.898 -4.571 2.855 1.00 93.44 215 ARG A CA 1
ATOM 1591 C C . ARG A 1 215 ? -7.601 -5.623 3.739 1.00 93.44 215 ARG A C 1
ATOM 1593 O O . ARG A 1 215 ? -8.767 -5.951 3.518 1.00 93.44 215 ARG A O 1
ATOM 1600 N N . HIS A 1 216 ? -6.848 -6.273 4.631 1.00 94.50 216 HIS A N 1
ATOM 1601 C CA . HIS A 1 216 ? -7.328 -7.448 5.374 1.00 94.50 216 HIS A CA 1
ATOM 1602 C C . HIS A 1 216 ? -8.333 -7.063 6.465 1.00 94.50 216 HIS A C 1
ATOM 1604 O O . HIS A 1 216 ? -9.422 -7.629 6.521 1.00 94.50 216 HIS A O 1
ATOM 1610 N N . GLY A 1 217 ? -8.030 -6.042 7.266 1.00 96.25 217 GLY A N 1
ATOM 1611 C CA . GLY A 1 217 ? -8.896 -5.632 8.366 1.00 96.25 217 GLY A CA 1
ATOM 1612 C C . GLY A 1 217 ? -10.283 -5.156 7.929 1.00 96.25 217 GLY A C 1
ATOM 1613 O O . GLY A 1 217 ? -11.256 -5.404 8.636 1.00 96.25 217 GLY A O 1
ATOM 1614 N N . THR A 1 218 ? -10.440 -4.588 6.728 1.00 97.50 218 THR A N 1
ATOM 1615 C CA . THR A 1 218 ? -11.766 -4.282 6.157 1.00 97.50 218 THR A CA 1
ATOM 1616 C C . THR A 1 218 ? -12.584 -5.549 5.903 1.00 97.50 218 THR A C 1
ATOM 1618 O O . THR A 1 218 ? -13.790 -5.560 6.151 1.00 97.50 218 THR A O 1
ATOM 1621 N N . GLN A 1 219 ? -11.948 -6.625 5.430 1.00 95.94 219 GLN A N 1
ATOM 1622 C CA . GLN A 1 219 ? -12.612 -7.914 5.209 1.00 95.94 219 GLN A CA 1
ATOM 1623 C C . GLN A 1 219 ? -13.006 -8.548 6.549 1.00 95.94 219 GLN A C 1
ATOM 1625 O O . GLN A 1 219 ? -14.163 -8.940 6.718 1.00 95.94 219 GLN A O 1
ATOM 1630 N N . THR A 1 220 ? -12.092 -8.552 7.526 1.00 96.75 220 THR A N 1
ATOM 1631 C CA . THR A 1 220 ? -12.355 -9.020 8.897 1.00 96.75 220 THR A CA 1
ATOM 1632 C C . THR A 1 220 ? -13.506 -8.243 9.545 1.00 96.75 220 THR A C 1
ATOM 1634 O O . THR A 1 220 ? -14.419 -8.838 10.121 1.00 96.75 220 THR A O 1
ATOM 1637 N N . ALA A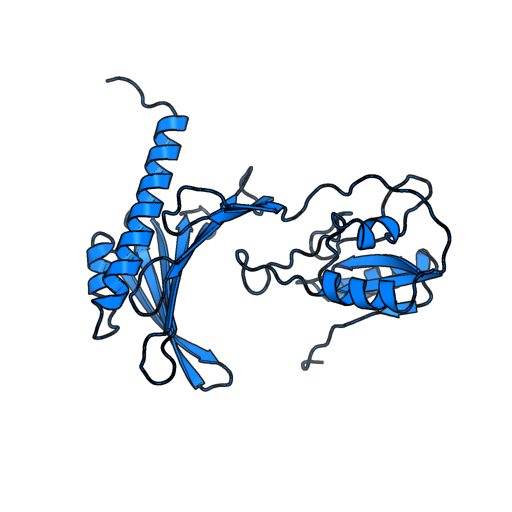 1 221 ? -13.524 -6.914 9.397 1.00 97.31 221 ALA A N 1
ATOM 1638 C CA . ALA A 1 221 ? -14.609 -6.066 9.882 1.00 97.31 221 ALA A CA 1
ATOM 1639 C C . ALA A 1 221 ? -15.951 -6.424 9.234 1.00 97.31 221 ALA A C 1
ATOM 1641 O O . ALA A 1 221 ? -16.965 -6.448 9.925 1.00 97.31 221 ALA A O 1
ATOM 1642 N N . GLY A 1 222 ? -15.971 -6.737 7.935 1.00 96.81 222 GLY A N 1
ATOM 1643 C CA . GLY A 1 222 ? -17.179 -7.176 7.235 1.00 96.81 222 GLY A CA 1
ATOM 1644 C C . GLY A 1 222 ? -17.817 -8.412 7.873 1.00 96.81 222 GLY A C 1
ATOM 1645 O O . GLY A 1 222 ? -19.026 -8.418 8.105 1.00 96.81 222 GLY A O 1
ATOM 1646 N N . VAL A 1 223 ? -17.003 -9.410 8.232 1.00 96.50 223 VAL A N 1
ATOM 1647 C CA . VAL A 1 223 ? -17.466 -10.616 8.940 1.00 96.50 223 VAL A CA 1
ATOM 1648 C C . VAL A 1 223 ? -18.009 -10.258 10.324 1.00 96.50 223 VAL A C 1
ATOM 1650 O O . VAL A 1 223 ? -19.139 -10.610 10.646 1.00 96.50 223 VAL A O 1
ATOM 1653 N N . LEU A 1 224 ? -17.263 -9.486 11.124 1.00 95.81 224 LEU A N 1
ATOM 1654 C CA . LEU A 1 224 ? -17.716 -9.073 12.462 1.00 95.81 224 LEU A CA 1
ATOM 1655 C C . LEU A 1 224 ? -19.035 -8.290 12.420 1.00 95.81 224 LEU A C 1
ATOM 1657 O O . LEU A 1 224 ? -19.907 -8.492 13.260 1.00 95.81 224 LEU A O 1
ATOM 1661 N N . ILE A 1 225 ? -19.199 -7.401 11.440 1.00 95.62 225 ILE A N 1
ATOM 1662 C CA . ILE A 1 225 ? -20.408 -6.584 11.277 1.00 95.62 225 ILE A CA 1
ATOM 1663 C C . ILE A 1 225 ? -21.623 -7.446 10.926 1.00 95.62 225 ILE A C 1
ATOM 1665 O O . ILE A 1 225 ? -22.727 -7.113 11.374 1.00 95.62 225 ILE A O 1
ATOM 1669 N N . ALA A 1 226 ? -21.422 -8.505 10.136 1.00 96.19 226 ALA A N 1
ATOM 1670 C CA . ALA A 1 226 ? -22.461 -9.452 9.749 1.00 96.19 226 ALA A CA 1
ATOM 1671 C C . ALA A 1 226 ? -22.886 -10.347 10.924 1.00 96.19 226 ALA A C 1
ATOM 1673 O O . ALA A 1 226 ? -24.081 -10.476 11.181 1.00 96.19 226 ALA A O 1
ATOM 1674 N N . GLU A 1 227 ? -21.923 -10.891 11.671 1.00 96.06 227 GLU A N 1
ATOM 1675 C CA . GLU A 1 227 ? -22.182 -11.823 12.779 1.00 96.06 227 GLU A CA 1
ATOM 1676 C C . GLU A 1 227 ? -22.625 -11.116 14.071 1.00 96.06 227 GLU A C 1
ATOM 1678 O O . GLU A 1 227 ? -23.421 -11.645 14.845 1.00 96.06 227 GLU A O 1
ATOM 1683 N N . ALA A 1 228 ? -22.143 -9.893 14.310 1.00 93.75 228 ALA A N 1
ATOM 1684 C CA . ALA A 1 228 ? -22.464 -9.092 15.489 1.00 93.75 228 ALA A CA 1
ATOM 1685 C C . ALA A 1 228 ? -23.006 -7.707 15.084 1.00 93.75 228 ALA A C 1
ATOM 1687 O O . ALA A 1 228 ? -22.333 -6.682 15.261 1.00 93.75 228 ALA A O 1
ATOM 1688 N N . PRO A 1 229 ? -24.243 -7.625 14.555 1.00 91.00 229 PRO A N 1
ATOM 1689 C CA . PRO A 1 229 ? -24.808 -6.386 14.031 1.00 91.00 229 PRO A CA 1
ATOM 1690 C C . PRO A 1 229 ? -25.040 -5.286 15.087 1.00 91.00 229 PRO A C 1
ATOM 1692 O O . PRO A 1 229 ? -25.198 -4.121 14.732 1.00 91.00 229 PRO A O 1
ATOM 1695 N N . SER A 1 230 ? -25.040 -5.625 16.375 1.00 90.81 230 SER A N 1
ATOM 1696 C CA . SER A 1 230 ? -25.132 -4.669 17.489 1.00 90.81 230 SER A CA 1
ATOM 1697 C C . SER A 1 230 ? -23.770 -4.244 18.053 1.00 90.81 230 SER A C 1
ATOM 1699 O O . SER A 1 230 ? -23.718 -3.455 18.995 1.00 90.81 230 SER A O 1
ATOM 1701 N N . SER A 1 231 ? -22.661 -4.759 17.511 1.00 93.81 231 SER A N 1
ATOM 1702 C CA . SER A 1 231 ? -21.318 -4.393 17.966 1.00 93.81 231 SER A CA 1
ATOM 1703 C C . SER A 1 231 ? -20.875 -3.026 17.444 1.00 93.81 231 SER A C 1
ATOM 1705 O O . SER A 1 231 ? -21.245 -2.583 16.347 1.00 93.81 231 SER A O 1
ATOM 1707 N N . ARG A 1 232 ? -20.028 -2.372 18.240 1.00 96.00 232 ARG A N 1
ATOM 1708 C CA . ARG A 1 232 ? -19.282 -1.168 17.880 1.00 96.00 232 ARG A CA 1
ATOM 1709 C C . ARG A 1 232 ? -17.797 -1.513 17.828 1.00 96.00 232 ARG A C 1
ATOM 1711 O O . ARG A 1 232 ? -17.250 -2.073 18.773 1.00 96.00 232 ARG A O 1
ATOM 1718 N N . LEU A 1 233 ? -17.151 -1.174 16.721 1.00 97.31 233 LEU A N 1
ATOM 1719 C CA . LEU A 1 233 ? -15.769 -1.542 16.444 1.00 97.31 233 LEU A CA 1
ATOM 1720 C C . LEU A 1 233 ? -14.801 -0.501 17.006 1.00 97.31 233 LEU A C 1
ATOM 1722 O O . LEU A 1 233 ? -14.794 0.650 16.562 1.00 97.31 233 LEU A O 1
ATOM 172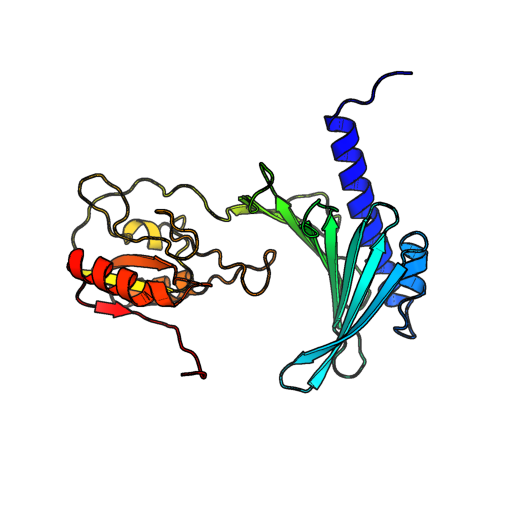6 N N . VAL A 1 234 ? -13.950 -0.921 17.937 1.00 97.94 234 VAL A N 1
ATOM 1727 C CA . VAL A 1 234 ? -12.754 -0.179 18.353 1.00 97.94 234 VAL A CA 1
ATOM 1728 C C . VAL A 1 234 ? -11.593 -0.687 17.498 1.00 97.94 234 VAL A C 1
ATOM 1730 O O . VAL A 1 234 ? -11.031 -1.749 17.751 1.00 97.94 234 VAL A O 1
ATOM 1733 N N . VAL A 1 235 ? -11.290 0.012 16.407 1.00 98.06 235 VAL A N 1
ATOM 1734 C CA . VAL A 1 235 ? -10.313 -0.479 15.424 1.00 98.06 235 VAL A CA 1
ATOM 1735 C C . VAL A 1 235 ? -8.904 -0.066 15.813 1.00 98.06 235 VAL A C 1
ATOM 1737 O O . VAL A 1 235 ? -8.619 1.120 15.952 1.00 98.06 235 VAL A O 1
ATOM 1740 N N . TYR A 1 236 ? -8.013 -1.043 15.894 1.00 98.06 236 TYR A N 1
ATOM 1741 C CA . TYR A 1 236 ? -6.590 -0.833 16.059 1.00 98.06 236 TYR A CA 1
ATOM 1742 C C . TYR A 1 236 ? -5.836 -1.342 14.844 1.00 98.06 236 TYR A C 1
ATOM 1744 O O . TYR A 1 236 ? -5.929 -2.523 14.493 1.00 98.06 236 TYR A O 1
ATOM 1752 N N . ARG A 1 237 ? -5.040 -0.469 14.223 1.00 96.00 237 ARG A N 1
ATOM 1753 C CA . ARG A 1 237 ? -4.041 -0.943 13.267 1.00 96.00 237 ARG A CA 1
ATOM 1754 C C . ARG A 1 237 ? -2.839 -1.467 14.041 1.00 96.00 237 ARG A C 1
ATOM 1756 O O . ARG A 1 237 ? -2.302 -0.759 14.893 1.00 96.00 237 ARG A O 1
ATOM 1763 N N . TYR A 1 238 ? -2.462 -2.720 13.791 1.00 92.75 238 TYR A N 1
ATOM 1764 C CA . TYR A 1 238 ? -1.442 -3.395 14.592 1.00 92.75 238 TYR A CA 1
ATOM 1765 C C . TYR A 1 238 ? -0.082 -2.666 14.523 1.00 92.75 238 TYR A C 1
ATOM 1767 O O . TYR A 1 238 ? 0.276 -2.111 13.480 1.00 92.75 238 TYR A O 1
ATOM 1775 N N . PRO A 1 239 ? 0.717 -2.707 15.605 1.00 92.19 239 PRO A N 1
ATOM 1776 C CA . PRO A 1 239 ? 1.917 -1.891 15.769 1.00 92.19 239 PRO A CA 1
ATOM 1777 C C . PRO A 1 239 ? 3.125 -2.448 15.007 1.00 92.19 239 PRO A C 1
ATOM 1779 O O . PRO A 1 239 ? 4.135 -2.796 15.607 1.00 92.19 239 PRO A O 1
ATOM 1782 N N . ARG A 1 240 ? 3.072 -2.579 13.681 1.00 88.44 240 ARG A N 1
ATOM 1783 C CA . ARG A 1 240 ? 4.313 -2.802 12.922 1.00 88.44 240 ARG A CA 1
ATOM 1784 C C . ARG A 1 240 ? 4.938 -1.468 12.518 1.00 88.44 240 ARG A C 1
ATOM 1786 O O . ARG A 1 240 ? 4.223 -0.497 12.328 1.00 88.44 240 ARG A O 1
ATOM 1793 N N . PRO A 1 241 ? 6.272 -1.424 12.375 1.00 87.56 241 PRO A N 1
ATOM 1794 C CA . PRO A 1 241 ? 7.218 -2.523 12.606 1.00 87.56 241 PRO A CA 1
ATOM 1795 C C . PRO A 1 241 ? 7.515 -2.824 14.093 1.00 87.56 241 PRO A C 1
ATOM 1797 O O . PRO A 1 241 ? 8.111 -3.859 14.378 1.00 87.56 241 PRO A O 1
ATOM 1800 N N . ASP A 1 242 ? 7.095 -1.977 15.039 1.00 91.56 242 ASP A N 1
ATOM 1801 C CA . ASP A 1 242 ? 7.444 -2.096 16.466 1.00 91.56 242 ASP A CA 1
ATOM 1802 C C . ASP A 1 242 ? 6.405 -2.854 17.313 1.00 91.56 242 ASP A C 1
ATOM 1804 O O . ASP A 1 242 ? 5.620 -2.265 18.064 1.00 91.56 242 ASP A O 1
ATOM 1808 N N . MET A 1 243 ? 6.440 -4.189 17.242 1.00 91.12 243 MET A N 1
ATOM 1809 C CA . MET A 1 243 ? 5.471 -5.047 17.939 1.00 91.12 243 MET A CA 1
ATOM 1810 C C . MET A 1 243 ? 5.510 -4.934 19.473 1.00 91.12 243 MET A C 1
ATOM 1812 O O . MET A 1 243 ? 4.569 -5.375 20.132 1.00 91.12 243 MET A O 1
ATOM 1816 N N . ARG A 1 244 ? 6.534 -4.294 20.061 1.00 91.81 244 ARG A N 1
ATOM 1817 C CA . ARG A 1 244 ? 6.602 -4.045 21.514 1.00 91.81 244 ARG A CA 1
ATOM 1818 C C . ARG A 1 244 ? 5.455 -3.157 22.005 1.00 91.81 244 ARG A C 1
ATOM 1820 O O . ARG A 1 244 ? 5.103 -3.219 23.178 1.00 91.81 244 ARG A O 1
ATOM 1827 N N . ARG A 1 245 ? 4.826 -2.374 21.118 1.00 95.19 245 ARG A N 1
ATOM 1828 C CA . ARG A 1 245 ? 3.663 -1.531 21.455 1.00 95.19 245 ARG A CA 1
ATOM 1829 C C . ARG A 1 245 ? 2.361 -2.321 21.618 1.00 95.19 245 ARG A C 1
ATOM 1831 O O . ARG A 1 245 ? 1.350 -1.730 21.976 1.00 95.19 245 ARG A O 1
ATOM 1838 N N . MET A 1 246 ? 2.362 -3.637 21.381 1.00 94.75 246 MET A N 1
ATOM 1839 C CA . MET A 1 246 ? 1.159 -4.458 21.550 1.00 94.75 246 MET A CA 1
ATOM 1840 C C . MET A 1 246 ? 0.620 -4.403 22.986 1.00 94.75 246 MET A C 1
ATOM 1842 O O . MET A 1 246 ? -0.590 -4.357 23.169 1.00 94.75 246 MET A O 1
ATOM 1846 N N . ALA A 1 247 ? 1.498 -4.333 23.995 1.00 94.69 247 ALA A N 1
ATOM 1847 C CA . ALA A 1 247 ? 1.078 -4.165 25.388 1.00 94.69 247 ALA A CA 1
ATOM 1848 C C . ALA A 1 247 ? 0.25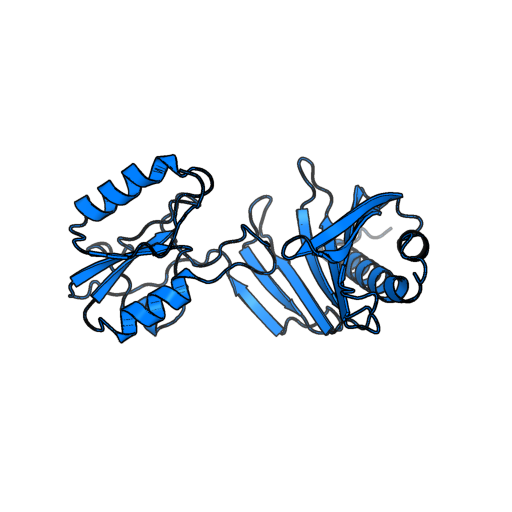8 -2.876 25.581 1.00 94.69 247 ALA A C 1
ATOM 1850 O O . ALA A 1 247 ? -0.862 -2.933 26.075 1.00 94.69 247 ALA A O 1
ATOM 1851 N N . ALA A 1 248 ? 0.761 -1.745 25.074 1.00 96.56 248 ALA A N 1
ATOM 1852 C CA . ALA A 1 248 ? 0.072 -0.457 25.150 1.00 96.56 248 ALA A CA 1
ATOM 1853 C C . ALA A 1 248 ? -1.273 -0.453 24.401 1.00 96.56 248 ALA A C 1
ATOM 1855 O O . ALA A 1 248 ? -2.216 0.196 24.837 1.00 96.56 248 ALA A O 1
ATOM 1856 N N . LEU A 1 249 ? -1.376 -1.179 23.284 1.00 96.81 249 LEU A N 1
ATOM 1857 C CA . LEU A 1 249 ? -2.631 -1.348 22.544 1.00 96.81 249 LEU A CA 1
ATOM 1858 C C . LEU A 1 249 ? -3.667 -2.128 23.365 1.00 96.81 249 LEU A C 1
ATOM 1860 O O . LEU A 1 249 ? -4.830 -1.735 23.425 1.00 96.81 249 LEU A O 1
ATOM 1864 N N . VAL A 1 250 ? -3.255 -3.223 24.010 1.00 95.38 250 VAL A N 1
ATOM 1865 C CA . VAL A 1 250 ? -4.145 -4.031 24.862 1.00 95.38 250 VAL A CA 1
ATOM 1866 C C . VAL A 1 250 ? -4.599 -3.238 26.090 1.00 95.38 250 VAL A C 1
ATOM 1868 O O . VAL A 1 250 ? -5.782 -3.269 26.428 1.00 95.38 250 VAL A O 1
ATOM 1871 N N . GLU A 1 251 ? -3.690 -2.498 26.727 1.00 97.06 251 GLU A N 1
ATOM 1872 C CA . GLU A 1 251 ? -4.007 -1.603 27.847 1.00 97.06 251 GLU A CA 1
ATOM 1873 C C . GLU A 1 251 ? -5.001 -0.511 27.438 1.00 97.06 251 GLU A C 1
ATOM 1875 O O . GLU A 1 251 ? -5.966 -0.255 28.158 1.00 97.06 251 GLU A O 1
ATOM 1880 N N . ASP A 1 252 ? -4.817 0.086 26.260 1.00 97.50 252 ASP A N 1
ATOM 1881 C CA . ASP A 1 252 ? -5.730 1.089 25.718 1.00 97.50 252 ASP A CA 1
ATOM 1882 C C . ASP A 1 252 ? -7.133 0.515 25.448 1.00 97.50 252 ASP A C 1
ATOM 1884 O O . ASP A 1 252 ? -8.143 1.110 25.837 1.00 97.50 252 ASP A O 1
ATOM 1888 N N . ALA A 1 253 ? -7.217 -0.683 24.861 1.00 97.19 253 ALA A N 1
ATOM 1889 C CA . ALA A 1 253 ? -8.492 -1.371 24.661 1.00 97.19 253 ALA A CA 1
ATOM 1890 C C . ALA A 1 253 ? -9.203 -1.644 26.001 1.00 97.19 253 ALA A C 1
ATOM 1892 O O . ALA A 1 253 ? -10.401 -1.375 26.138 1.00 97.19 253 ALA A O 1
ATOM 1893 N N . ALA A 1 254 ? -8.464 -2.126 27.005 1.00 96.88 254 ALA A N 1
ATOM 1894 C CA . ALA A 1 254 ? -8.996 -2.390 28.339 1.00 96.88 254 ALA A CA 1
ATOM 1895 C C . ALA A 1 254 ? -9.491 -1.106 29.027 1.00 96.88 254 ALA A C 1
ATOM 1897 O O . ALA A 1 254 ? -10.587 -1.095 29.589 1.00 96.88 254 ALA A O 1
ATOM 1898 N N . ALA A 1 255 ? -8.738 -0.006 28.927 1.00 96.94 255 ALA A N 1
ATOM 1899 C CA . ALA A 1 255 ? -9.121 1.294 29.482 1.00 96.94 255 ALA A CA 1
ATOM 1900 C C . ALA A 1 255 ? -10.418 1.850 28.864 1.00 96.94 255 ALA A C 1
ATOM 1902 O O . ALA A 1 255 ? -11.175 2.554 29.532 1.00 96.94 255 ALA A O 1
ATOM 1903 N N . LYS A 1 256 ? -10.711 1.493 27.608 1.00 94.81 256 LYS A N 1
ATOM 1904 C CA . LYS A 1 256 ? -11.958 1.834 26.900 1.00 94.81 256 LYS A CA 1
ATOM 1905 C C . LYS A 1 256 ? -13.123 0.894 27.217 1.00 94.81 256 LYS A C 1
ATOM 1907 O O . LYS A 1 256 ? -14.202 1.063 26.654 1.00 94.81 256 LYS A O 1
ATOM 1912 N N . GLY A 1 257 ? -12.928 -0.086 28.100 1.00 94.62 257 GLY A N 1
ATOM 1913 C CA . GLY A 1 257 ? -13.954 -1.058 28.475 1.00 94.62 257 GLY A CA 1
ATOM 1914 C C . GLY A 1 257 ? -14.228 -2.106 27.395 1.00 94.62 257 GLY A C 1
ATOM 1915 O O . GLY A 1 257 ? -15.303 -2.706 27.380 1.00 94.62 257 GLY A O 1
ATOM 1916 N N . VAL A 1 258 ? -13.285 -2.331 26.474 1.00 96.88 258 VAL A N 1
ATOM 1917 C CA . VAL A 1 258 ? -13.391 -3.431 25.513 1.00 96.88 258 VAL A CA 1
ATOM 1918 C C . VAL A 1 258 ? -13.266 -4.758 26.256 1.00 96.88 258 VAL A C 1
ATOM 1920 O O . VAL A 1 258 ? -12.286 -4.998 26.956 1.00 96.88 258 VAL A O 1
ATOM 1923 N N . VAL A 1 259 ? -14.238 -5.647 26.048 1.00 92.19 259 VAL A N 1
ATOM 1924 C CA . VAL A 1 259 ? -14.259 -6.992 26.655 1.00 92.19 259 VAL A CA 1
ATOM 1925 C C . VAL A 1 259 ? -14.048 -8.121 25.644 1.00 92.19 259 VAL A C 1
ATOM 1927 O O . VAL A 1 259 ? -13.759 -9.247 26.035 1.00 92.19 259 VAL A O 1
ATOM 1930 N N . ILE A 1 260 ? -14.164 -7.833 24.343 1.00 95.62 260 ILE A N 1
ATOM 1931 C CA . ILE A 1 260 ? -13.928 -8.793 23.256 1.00 95.62 260 ILE A CA 1
ATOM 1932 C C . ILE A 1 260 ? -12.893 -8.203 22.304 1.00 95.62 260 ILE A C 1
ATOM 1934 O O . ILE A 1 260 ? -13.076 -7.099 21.791 1.00 95.62 260 ILE A O 1
ATOM 1938 N N . VAL A 1 261 ? -11.835 -8.963 22.027 1.00 96.06 261 VAL A N 1
ATOM 1939 C CA . VAL A 1 261 ? -10.784 -8.590 21.076 1.00 96.06 261 VAL A CA 1
ATOM 1940 C C . VAL A 1 261 ? -10.723 -9.634 19.967 1.00 96.06 261 VAL A C 1
ATOM 1942 O O . VAL A 1 261 ? -10.469 -10.809 20.226 1.00 96.06 261 VAL A O 1
ATOM 1945 N N . ASN A 1 262 ? -10.936 -9.208 18.723 1.00 96.19 262 ASN A N 1
ATOM 1946 C CA . ASN A 1 262 ? -10.594 -9.993 17.546 1.00 96.19 262 ASN A CA 1
ATOM 1947 C C . ASN A 1 262 ? -9.157 -9.669 17.121 1.00 96.19 262 ASN A C 1
ATOM 1949 O O . ASN A 1 262 ? -8.828 -8.514 16.841 1.00 96.19 262 ASN A O 1
ATOM 1953 N N . LEU A 1 263 ? -8.321 -10.704 17.067 1.00 94.06 263 LEU A N 1
ATOM 1954 C CA . LEU A 1 263 ? -6.916 -10.627 16.685 1.00 94.06 263 LEU A CA 1
ATOM 1955 C C . LEU A 1 263 ? -6.658 -11.626 15.552 1.00 94.06 263 LEU A C 1
ATOM 1957 O O . LEU A 1 263 ? -6.224 -12.752 15.785 1.00 94.06 263 LEU A O 1
ATOM 1961 N N . SER A 1 264 ? -6.950 -11.225 14.315 1.00 89.00 264 SER A N 1
ATOM 1962 C CA . SER A 1 264 ? -6.786 -12.079 13.126 1.00 89.00 264 SER A CA 1
ATOM 1963 C C . SER A 1 264 ? -5.359 -12.006 12.570 1.00 89.00 264 SER A C 1
ATOM 1965 O O . SER A 1 264 ? -5.132 -11.747 11.390 1.00 89.00 264 SER A O 1
ATOM 1967 N N . LEU A 1 265 ? -4.372 -12.203 13.446 1.00 83.56 265 LEU A N 1
ATOM 1968 C CA . LEU A 1 265 ? -2.949 -12.147 13.122 1.00 83.56 265 LEU A CA 1
ATOM 1969 C C . LEU A 1 265 ? -2.158 -13.185 13.920 1.00 83.56 265 LEU A C 1
ATOM 1971 O O . LEU A 1 265 ? -2.517 -13.549 15.034 1.00 83.56 265 LEU A O 1
ATOM 1975 N N . GLY A 1 266 ? -1.062 -13.662 13.334 1.00 76.31 266 GLY A N 1
ATOM 1976 C CA . GLY A 1 266 ? -0.182 -14.654 13.941 1.00 76.31 266 GLY A CA 1
ATOM 1977 C C . GLY A 1 266 ? 1.224 -14.590 13.351 1.00 76.31 266 GLY A C 1
ATOM 1978 O O . GLY A 1 266 ? 1.429 -14.090 12.243 1.00 76.31 266 GLY A O 1
ATOM 1979 N N . SER A 1 267 ? 2.199 -15.080 14.111 1.00 72.44 267 SER A N 1
ATOM 1980 C CA . SER A 1 267 ? 3.589 -15.263 13.689 1.00 72.44 267 SER A CA 1
ATOM 1981 C C . SER A 1 267 ? 3.996 -16.697 13.998 1.00 72.44 267 SER A C 1
ATOM 1983 O O . SER A 1 267 ? 3.605 -17.238 15.028 1.00 72.44 267 SER A O 1
ATOM 1985 N N . THR A 1 268 ? 4.783 -17.313 13.119 1.00 69.69 268 THR A N 1
ATOM 1986 C CA . THR A 1 268 ? 5.385 -18.635 13.361 1.00 69.69 268 THR A CA 1
ATOM 1987 C C . THR A 1 268 ? 6.707 -18.552 14.122 1.00 69.69 268 THR A C 1
ATOM 1989 O O . THR A 1 268 ? 7.251 -19.583 14.498 1.00 69.69 268 THR A O 1
ATOM 1992 N N . ASN A 1 269 ? 7.220 -17.341 14.348 1.00 59.22 269 ASN A N 1
ATOM 1993 C CA . ASN A 1 269 ? 8.403 -17.096 15.162 1.00 59.22 269 ASN A CA 1
ATOM 1994 C C . ASN A 1 269 ? 7.925 -16.517 16.496 1.00 59.22 269 ASN A C 1
ATOM 1996 O O . ASN A 1 269 ? 7.398 -15.397 16.505 1.00 59.22 269 ASN A O 1
ATOM 2000 N N . ALA A 1 270 ? 8.044 -17.322 17.553 1.00 45.50 270 ALA A N 1
ATOM 2001 C CA . ALA A 1 270 ? 7.866 -16.924 18.947 1.00 45.50 270 ALA A CA 1
ATOM 2002 C C . ALA A 1 270 ? 9.180 -16.367 19.505 1.00 45.50 270 ALA A C 1
ATOM 2004 O O . ALA A 1 270 ? 10.242 -16.922 19.137 1.00 45.50 270 ALA A O 1
#

Foldseek 3Di:
DDDDDPVNVVVVVVVVVLQLLLLLLQQVLVPLVPPCPSNCVSLVNWDKDDWAFDDDPRDGQFIWIWTQHPQRKIKIWTFGQHVNQTAKIKIWIFPDDDPDTHTAKIWIAGSNSQTAKMWGFDCPDPDHGQWIFIGGSSRPDGPDIGGQFDDQDFDDQDDFAEEEEEELFAQCVDPLQVHQFHADPVRQGLAAELQVGGSGSYNFACPPHNRDGDRVSNVVSVVCCVVGVRHHYRYYYQNPPDNVCVVVNVVSCVVVVHPHYDDPDDDPPD

Secondary structure (DSSP, 8-state):
-PPPPHHHHHHHHHHHHHHHHHHHHHHHHH-SS-SSHHHHHHTTSPEEEEEEEEEETTEEEEEEEEEE-TTS-EEEEEEE-GGG---EEEEEEEE--SSSPEEEEEEEE-TT--EEEEEEEE-SSSSS-SEEEEE-TTS-SEEEEEESSPPPPP-----SEEEEEEES-B-TTSHHHHTTB-B-TTS-BS-EETTTTBS--BS-B-SS-SSS-B-HHHHHHHHHHHH-TTEEEEEEE---S-GGGHHHHHHHHHHTT--EEEE----S--

pLDDT: mean 91.95, std 8.62, range [45.5, 98.5]